Protein AF-A0A6G4ZVH3-F1 (afdb_monomer_lite)

pLDDT: mean 91.5, std 7.11, range [58.81, 98.06]

Sequence (236 aa):
ITDPFVKDSQKRMLMTSPTHAFSLLPGQELLRKGWEDPGFTYTWVRDQIIEPRRAFYNAIQLESHEQLLLLQELDFSFRSEEPLSITDFRAQLPPDPKIDARLYELLPLISPTQAEELFRDLKLKAIAPYKPTFRRHLHDLILSHYKTSSKDLHLEVARLMEQKKLAPPRPLIFADTNWSKFYFSFLVNPATNELELWRTDKIGLTGSPMREWEHFLDGRVKEPWGIYLRPYEYTT

Secondary structure (DSSP, 8-state):
--HHHHH-TT--EEEE-SS-EEEE-TTSHHHHHHHS-SS-HHHHIIIIIIHHHHHHHHT-EE-HHHHHHHHHHHT-----SS-EEHHHHHHTS-S-HHHHHHHHHHPSEE-HHHHHHHHHHTT--SPPPSS-EEHHHHHHHHHHT-SS--HHHHHHHHHHHHHTTSSPPPPEEEEE-SSTT-EEEEEE-TTT--EEEEEE-TTSSSEEE-GGGGGGTSSS--SPPEEESSGGG---

Radius of gyration: 19.21 Å; chains: 1; bounding box: 54×38×52 Å

Foldseek 3Di:
DCVVQLVDQPDWWWKDFPVAIFTWRCVDPLNSCLVPDPDDSVVSCCPVAQVQQLVLQQPDWQAQVNLVVLCVVVVHDDGDNDTDRLQRSCVVDPPDQVSLQSCQQFPDFAAQVRLVVLCVVVVQPDRGDNGTGTLNRSLVVSCVSDPDPDPVVSLVSVVVCCVSSVHGDWWAFTTDRPPPQWTWTWHQRSNPSDTFIWIAGPRRNGITGPPVCVCSVPCVDVGDMDIGRDPVVDDD

Structure (mmCIF, N/CA/C/O backbone):
data_AF-A0A6G4ZVH3-F1
#
_entry.id   AF-A0A6G4ZVH3-F1
#
loop_
_atom_site.group_PDB
_atom_site.id
_atom_site.type_symbol
_atom_site.label_atom_id
_atom_site.label_alt_id
_atom_site.label_comp_id
_atom_site.label_asym_id
_atom_site.label_entity_id
_atom_site.label_seq_id
_atom_site.pdbx_PDB_ins_code
_atom_site.Cartn_x
_atom_site.Cartn_y
_atom_site.Cartn_z
_atom_site.occupancy
_atom_site.B_iso_or_equiv
_atom_site.auth_seq_id
_atom_site.auth_comp_id
_atom_site.auth_asym_id
_atom_site.auth_atom_id
_atom_site.pdbx_PDB_model_num
ATOM 1 N N . ILE A 1 1 ? 19.867 -17.082 -17.024 1.00 61.62 1 ILE A N 1
ATOM 2 C CA . ILE A 1 1 ? 20.849 -15.960 -16.865 1.00 61.62 1 ILE A CA 1
ATOM 3 C C . ILE A 1 1 ? 20.501 -15.118 -15.639 1.00 61.62 1 ILE A C 1
ATOM 5 O O . ILE A 1 1 ? 21.397 -14.740 -14.893 1.00 61.62 1 ILE A O 1
ATOM 9 N N . THR A 1 2 ? 19.218 -14.861 -15.391 1.00 76.50 2 THR A N 1
ATOM 10 C CA . THR A 1 2 ? 18.729 -14.100 -14.232 1.00 76.50 2 THR A CA 1
ATOM 11 C C . THR A 1 2 ? 18.579 -14.943 -12.959 1.00 76.50 2 THR A C 1
ATOM 13 O O . THR A 1 2 ? 18.509 -14.385 -11.869 1.00 76.50 2 THR A O 1
ATOM 16 N N . ASP A 1 3 ? 18.611 -16.275 -13.065 1.00 78.19 3 ASP A N 1
ATOM 17 C CA . ASP A 1 3 ? 18.414 -17.243 -11.977 1.00 78.19 3 ASP A CA 1
ATOM 18 C C . ASP A 1 3 ? 19.215 -16.946 -10.700 1.00 78.19 3 ASP A C 1
ATOM 20 O O . ASP A 1 3 ? 18.652 -17.095 -9.615 1.00 78.19 3 ASP A O 1
ATOM 24 N N . PRO A 1 4 ? 20.495 -16.510 -10.755 1.00 82.88 4 PRO A N 1
ATOM 25 C CA . PRO A 1 4 ? 21.235 -16.205 -9.536 1.00 82.88 4 PRO A CA 1
ATOM 26 C C . PRO A 1 4 ? 20.610 -15.061 -8.734 1.00 82.88 4 PRO A C 1
ATOM 28 O O . PRO A 1 4 ? 20.674 -15.094 -7.512 1.00 82.88 4 PRO A O 1
ATOM 31 N N . PHE A 1 5 ? 20.017 -14.068 -9.402 1.00 83.56 5 PHE A N 1
ATOM 32 C CA . PHE A 1 5 ? 19.406 -12.894 -8.770 1.00 83.56 5 PHE A CA 1
ATOM 33 C C . PHE A 1 5 ? 18.016 -13.185 -8.206 1.00 83.56 5 PHE A C 1
ATOM 35 O O . PHE A 1 5 ? 17.581 -12.534 -7.264 1.00 83.56 5 PHE A O 1
ATOM 42 N N . VAL A 1 6 ? 17.329 -14.162 -8.794 1.00 81.44 6 VAL A N 1
ATOM 43 C CA . VAL A 1 6 ? 16.008 -14.606 -8.349 1.00 81.44 6 VAL A CA 1
ATOM 44 C C . VAL A 1 6 ? 16.133 -15.538 -7.136 1.00 81.44 6 VAL A C 1
ATOM 46 O O . VAL A 1 6 ? 15.361 -15.430 -6.187 1.00 81.44 6 VAL A O 1
ATOM 49 N N . LYS A 1 7 ? 17.150 -16.413 -7.127 1.00 85.25 7 LYS A N 1
ATOM 50 C CA . LYS A 1 7 ? 17.411 -17.370 -6.035 1.00 85.25 7 LYS A CA 1
ATOM 51 C C . LYS A 1 7 ? 18.014 -16.733 -4.782 1.00 85.25 7 LYS A C 1
ATOM 53 O O . LYS A 1 7 ? 17.849 -17.276 -3.694 1.00 85.25 7 LYS A O 1
ATOM 58 N N . ASP A 1 8 ? 18.721 -15.614 -4.925 1.00 85.00 8 ASP A N 1
ATOM 59 C CA . ASP A 1 8 ? 19.378 -14.912 -3.822 1.00 85.00 8 ASP A CA 1
ATOM 60 C C . ASP A 1 8 ? 18.760 -13.523 -3.624 1.00 85.00 8 ASP A C 1
ATOM 62 O O . ASP A 1 8 ? 19.020 -12.590 -4.387 1.00 85.00 8 ASP A O 1
ATOM 66 N N . SER A 1 9 ? 17.976 -13.366 -2.553 1.00 81.75 9 SER A N 1
ATOM 67 C CA . SER A 1 9 ? 17.290 -12.113 -2.225 1.00 81.75 9 SER A CA 1
ATOM 68 C C . SER A 1 9 ? 18.227 -10.968 -1.832 1.00 81.75 9 SER A C 1
ATOM 70 O O . SER A 1 9 ? 17.743 -9.860 -1.592 1.00 81.75 9 SER A O 1
ATOM 72 N N . GLN A 1 10 ? 19.540 -11.195 -1.730 1.00 84.25 10 GLN A N 1
ATOM 73 C CA . GLN A 1 10 ? 20.548 -10.155 -1.506 1.00 84.25 10 GLN A CA 1
ATOM 74 C C . GLN A 1 10 ? 21.193 -9.663 -2.802 1.00 84.25 10 GLN A C 1
ATOM 76 O O . GLN A 1 10 ? 21.769 -8.576 -2.816 1.00 84.25 10 GLN A O 1
ATOM 81 N N . LYS A 1 11 ? 21.057 -10.400 -3.908 1.00 87.00 11 LYS A N 1
ATOM 82 C CA . LYS A 1 11 ? 21.581 -9.954 -5.199 1.00 87.00 11 LYS A CA 1
ATOM 83 C C . LYS A 1 11 ? 20.712 -8.861 -5.804 1.00 87.00 11 LYS A C 1
ATOM 85 O O . LYS A 1 11 ? 19.496 -8.802 -5.612 1.00 87.00 11 LYS A O 1
ATOM 90 N N . ARG A 1 12 ? 21.376 -7.950 -6.506 1.00 89.94 12 ARG A N 1
ATOM 91 C CA . ARG A 1 12 ? 20.809 -6.722 -7.066 1.00 89.94 12 ARG A CA 1
ATOM 92 C C . ARG A 1 12 ? 21.221 -6.614 -8.523 1.00 89.94 12 ARG A C 1
ATOM 94 O O . ARG A 1 12 ? 22.342 -6.992 -8.852 1.00 89.94 12 ARG A O 1
ATOM 101 N N . MET A 1 13 ? 20.336 -6.095 -9.363 1.00 92.12 13 MET A N 1
ATOM 102 C CA . MET A 1 13 ? 20.700 -5.640 -10.708 1.00 92.12 13 MET A CA 1
ATOM 103 C C . MET A 1 13 ? 20.695 -4.114 -10.719 1.00 92.12 13 MET A C 1
ATOM 105 O O . MET A 1 13 ? 19.947 -3.499 -9.957 1.00 92.12 13 MET A O 1
ATOM 109 N N . LEU A 1 14 ? 21.512 -3.502 -11.570 1.00 92.69 14 LEU A N 1
ATOM 110 C CA . LEU A 1 14 ? 21.432 -2.063 -11.786 1.00 92.69 14 LEU A CA 1
ATOM 111 C C . LEU A 1 14 ? 20.280 -1.795 -12.757 1.00 92.69 14 LEU A C 1
ATOM 113 O O . LEU A 1 14 ? 20.204 -2.422 -13.811 1.00 92.69 14 LEU A O 1
ATOM 117 N N . MET A 1 15 ? 19.387 -0.882 -12.399 1.00 93.69 15 MET A N 1
ATOM 118 C CA . MET A 1 15 ? 18.295 -0.431 -13.252 1.00 93.69 15 MET A CA 1
ATOM 119 C C . MET A 1 15 ? 18.357 1.082 -13.395 1.00 93.69 15 MET A C 1
ATOM 121 O O . MET A 1 15 ? 18.730 1.788 -12.457 1.00 93.69 15 MET A O 1
ATOM 125 N N . THR A 1 16 ? 18.021 1.576 -14.578 1.00 92.88 16 THR A N 1
ATOM 126 C CA . THR A 1 16 ? 18.051 3.002 -14.892 1.00 92.88 16 THR A CA 1
ATOM 127 C C . THR A 1 16 ? 16.703 3.446 -15.434 1.00 92.88 16 THR A C 1
ATOM 129 O O . THR A 1 16 ? 16.087 2.763 -16.251 1.00 92.88 16 THR A O 1
ATOM 132 N N . SER A 1 17 ? 16.244 4.597 -14.958 1.00 89.56 17 SER A N 1
ATOM 133 C CA . SER A 1 17 ? 15.266 5.437 -15.641 1.00 89.56 17 SER A CA 1
ATOM 134 C C . SER A 1 17 ? 16.016 6.556 -16.383 1.00 89.56 17 SER A C 1
ATOM 136 O O . SER A 1 17 ? 17.228 6.707 -16.195 1.00 89.56 17 SER A O 1
ATOM 138 N N . PRO A 1 18 ? 15.328 7.384 -17.187 1.00 89.12 18 PRO A N 1
ATOM 139 C CA . PRO A 1 18 ? 15.969 8.500 -17.888 1.00 89.12 18 PRO A CA 1
ATOM 140 C C . PRO A 1 18 ? 16.687 9.503 -16.971 1.00 89.12 18 PRO A C 1
ATOM 142 O O . PRO A 1 18 ? 17.558 10.239 -17.424 1.00 89.12 18 PRO A O 1
ATOM 145 N N . THR A 1 19 ? 16.329 9.550 -15.686 1.00 87.81 19 THR A N 1
ATOM 146 C CA . THR A 1 19 ? 16.835 10.546 -14.730 1.00 87.81 19 THR A CA 1
ATOM 147 C C . THR A 1 19 ? 17.512 9.946 -13.502 1.00 87.81 19 THR A C 1
ATOM 149 O O . THR A 1 19 ? 18.071 10.696 -12.703 1.00 87.81 19 THR A O 1
ATOM 152 N N . HIS A 1 20 ? 17.474 8.623 -13.313 1.00 90.31 20 HIS A N 1
ATOM 153 C CA . HIS A 1 20 ? 17.926 8.004 -12.068 1.00 90.31 20 HIS A CA 1
ATOM 154 C C . HIS A 1 20 ? 18.462 6.589 -12.270 1.00 90.31 20 HIS A C 1
ATOM 156 O O . HIS A 1 20 ? 17.940 5.821 -13.072 1.00 90.31 20 HIS A O 1
ATOM 162 N N . ALA A 1 21 ? 19.457 6.211 -11.472 1.00 92.06 21 ALA A N 1
ATOM 163 C CA . ALA A 1 21 ? 19.983 4.851 -11.407 1.00 92.06 21 ALA A CA 1
ATOM 164 C C . ALA A 1 21 ? 19.742 4.267 -10.009 1.00 92.06 21 ALA A C 1
ATOM 166 O O . ALA A 1 21 ? 20.008 4.914 -8.993 1.00 92.06 21 ALA A O 1
ATOM 167 N N . PHE A 1 22 ? 19.230 3.041 -9.951 1.00 94.25 22 PHE A N 1
ATOM 168 C CA . PHE A 1 22 ? 18.753 2.415 -8.722 1.00 94.25 22 PHE A CA 1
ATOM 169 C C . PHE A 1 22 ? 18.915 0.890 -8.749 1.00 94.25 22 PHE A C 1
ATOM 171 O O . PHE A 1 22 ? 19.226 0.291 -9.780 1.00 94.25 22 PHE A O 1
ATOM 178 N N . SER A 1 23 ? 18.754 0.249 -7.591 1.00 94.00 23 SER A N 1
ATOM 179 C CA . SER A 1 23 ? 19.021 -1.186 -7.450 1.00 94.00 23 SER A CA 1
ATOM 180 C C . SER A 1 23 ? 17.732 -1.989 -7.579 1.00 94.00 23 SER A C 1
ATOM 182 O O . SER A 1 23 ? 16.917 -2.000 -6.658 1.00 94.00 23 SER A O 1
ATOM 184 N N . LEU A 1 24 ? 17.558 -2.707 -8.688 1.00 94.62 24 LEU A N 1
ATOM 185 C CA . LEU A 1 24 ? 16.471 -3.672 -8.857 1.00 94.62 24 LEU A CA 1
ATOM 186 C C . LEU A 1 24 ? 16.646 -4.837 -7.872 1.00 94.62 24 LEU A C 1
ATOM 188 O O . LEU A 1 24 ? 17.765 -5.298 -7.610 1.00 94.62 24 LEU A O 1
ATOM 192 N N . LEU A 1 25 ? 15.523 -5.343 -7.359 1.00 93.56 25 LEU A N 1
ATOM 193 C CA . LEU A 1 25 ? 15.448 -6.366 -6.316 1.00 93.56 25 LEU A CA 1
ATOM 194 C C . LEU A 1 25 ? 14.759 -7.665 -6.797 1.00 93.56 25 LEU A C 1
ATOM 196 O O . LEU A 1 25 ? 13.720 -8.026 -6.242 1.00 93.56 25 LEU A O 1
ATOM 200 N N . PRO A 1 26 ? 15.302 -8.421 -7.776 1.00 90.69 26 PRO A N 1
ATOM 201 C CA . PRO A 1 26 ? 14.596 -9.561 -8.381 1.00 90.69 26 PRO A CA 1
ATOM 202 C C . PRO A 1 26 ? 14.189 -10.656 -7.389 1.00 90.69 26 PRO A C 1
ATOM 204 O O . PRO A 1 26 ? 13.165 -11.303 -7.571 1.00 90.69 26 PRO A O 1
ATOM 207 N N . GLY A 1 27 ? 14.971 -10.855 -6.325 1.00 90.00 27 GLY A N 1
ATOM 208 C CA . GLY A 1 27 ? 14.681 -11.846 -5.289 1.00 90.00 27 GLY A CA 1
ATOM 209 C C . GLY A 1 27 ? 13.645 -11.410 -4.242 1.00 90.00 27 GLY A C 1
ATOM 210 O O . GLY A 1 27 ? 13.409 -12.157 -3.291 1.00 90.00 27 GLY A O 1
ATOM 211 N N . GLN A 1 28 ? 13.035 -10.222 -4.364 1.00 90.12 28 GLN A N 1
ATOM 212 C CA . GLN A 1 28 ? 11.909 -9.835 -3.506 1.00 90.12 28 GLN A CA 1
ATOM 213 C C . GLN A 1 28 ? 10.721 -10.755 -3.745 1.00 90.12 28 GLN A C 1
ATOM 215 O O . GLN A 1 28 ? 10.382 -11.045 -4.884 1.00 90.12 28 GLN A O 1
ATOM 220 N N . GLU A 1 29 ? 10.072 -11.201 -2.668 1.00 89.19 29 GLU A N 1
ATOM 221 C CA . GLU A 1 29 ? 9.123 -12.321 -2.707 1.00 89.19 29 GLU A CA 1
ATOM 222 C C . GLU A 1 29 ? 8.054 -12.179 -3.801 1.00 89.19 29 GLU A C 1
ATOM 224 O O . GLU A 1 29 ? 7.824 -13.118 -4.561 1.00 89.19 29 GLU A O 1
ATOM 229 N N . LEU A 1 30 ? 7.406 -11.014 -3.875 1.00 91.69 30 LEU A N 1
ATOM 230 C CA . LEU A 1 30 ? 6.316 -10.775 -4.815 1.00 91.69 30 LEU A CA 1
ATOM 231 C C . LEU A 1 30 ? 6.837 -10.582 -6.245 1.00 91.69 30 LEU A C 1
ATOM 233 O O . LEU A 1 30 ? 6.303 -11.192 -7.164 1.00 91.69 30 LEU A O 1
ATOM 237 N N . LEU A 1 31 ? 7.922 -9.820 -6.426 1.00 93.06 31 LEU A N 1
ATOM 238 C CA . LEU A 1 31 ? 8.543 -9.632 -7.739 1.00 93.06 31 LEU A CA 1
ATOM 239 C C . LEU A 1 31 ? 9.071 -10.952 -8.307 1.00 93.06 31 LEU A C 1
ATOM 241 O O . LEU A 1 31 ? 8.817 -11.254 -9.466 1.00 93.06 31 LEU A O 1
ATOM 245 N N . ARG A 1 32 ? 9.732 -11.770 -7.483 1.00 93.31 32 ARG A N 1
ATOM 246 C CA . ARG A 1 32 ? 10.197 -13.110 -7.845 1.00 93.31 32 ARG A CA 1
ATOM 247 C C . ARG A 1 32 ? 9.054 -13.981 -8.345 1.00 93.31 32 ARG A C 1
ATOM 249 O O . ARG A 1 32 ? 9.198 -14.603 -9.388 1.00 93.31 32 ARG A O 1
ATOM 256 N N . LYS A 1 33 ? 7.926 -14.016 -7.624 1.00 93.31 33 LYS A N 1
ATOM 257 C CA . LYS A 1 33 ? 6.757 -14.810 -8.033 1.00 93.31 33 LYS A CA 1
ATOM 258 C C . LYS A 1 33 ? 6.253 -14.398 -9.415 1.00 93.31 33 LYS A C 1
ATOM 260 O O . LYS A 1 33 ? 5.941 -15.275 -10.201 1.00 93.31 33 LYS A O 1
ATOM 265 N N . GLY A 1 34 ? 6.210 -13.099 -9.714 1.00 93.00 34 GLY A N 1
ATOM 266 C CA . GLY A 1 34 ? 5.825 -12.613 -11.043 1.00 93.00 34 GLY A CA 1
ATOM 267 C C . GLY A 1 34 ? 6.890 -12.842 -12.110 1.00 93.00 34 GLY A C 1
ATOM 268 O O . GLY A 1 34 ? 6.558 -13.071 -13.264 1.00 93.00 34 GLY A O 1
ATOM 269 N N . TRP A 1 35 ? 8.166 -12.823 -11.725 1.00 90.25 35 TRP A N 1
ATOM 270 C CA . TRP A 1 35 ? 9.288 -13.117 -12.616 1.00 90.25 35 TRP A CA 1
ATOM 271 C C . TRP A 1 35 ? 9.322 -14.589 -13.042 1.00 90.25 35 TRP A C 1
ATOM 273 O O . TRP A 1 35 ? 9.691 -14.906 -14.169 1.00 90.25 35 TRP A O 1
ATOM 283 N N . GLU A 1 36 ? 8.985 -15.489 -12.120 1.00 92.31 36 GLU A N 1
ATOM 284 C CA . GLU A 1 36 ? 8.953 -16.940 -12.329 1.00 92.31 36 GLU A CA 1
ATOM 285 C C . GLU A 1 36 ? 7.610 -17.428 -12.899 1.00 92.31 36 GLU A C 1
ATOM 287 O O . GLU A 1 36 ? 7.490 -18.606 -13.238 1.00 92.31 36 GLU A O 1
ATOM 292 N N . ASP A 1 37 ? 6.607 -16.551 -13.000 1.00 93.50 37 ASP A N 1
ATOM 293 C CA . ASP A 1 37 ? 5.294 -16.904 -13.528 1.00 93.50 37 ASP A CA 1
ATOM 294 C C . ASP A 1 37 ? 5.377 -17.168 -15.044 1.00 93.50 37 ASP A C 1
ATOM 296 O O . ASP A 1 37 ? 5.856 -16.313 -15.793 1.00 93.50 37 ASP A O 1
ATOM 300 N N . PRO A 1 38 ? 4.926 -18.341 -15.529 1.00 93.44 38 PRO A N 1
ATOM 301 C CA . PRO A 1 38 ? 4.983 -18.677 -16.951 1.00 93.44 38 PRO A CA 1
ATOM 302 C C . PRO A 1 38 ? 3.876 -18.000 -17.777 1.00 93.44 38 PRO A C 1
ATOM 304 O O . PRO A 1 38 ? 3.828 -18.178 -18.995 1.00 93.44 38 PRO A O 1
ATOM 307 N N . GLY A 1 39 ? 2.944 -17.297 -17.129 1.00 94.44 39 GLY A N 1
ATOM 308 C CA . GLY A 1 39 ? 1.825 -16.618 -17.757 1.00 94.44 39 GLY A CA 1
ATOM 309 C C . GLY A 1 39 ? 2.177 -15.233 -18.293 1.00 94.44 39 GLY A C 1
ATOM 310 O O . GLY A 1 39 ? 3.329 -14.810 -18.381 1.00 94.44 39 GLY A O 1
ATOM 311 N N . PHE A 1 40 ? 1.141 -14.494 -18.686 1.00 94.69 40 PHE A N 1
ATOM 312 C CA . PHE A 1 40 ? 1.314 -13.128 -19.162 1.00 94.69 40 PHE A CA 1
ATOM 313 C C . PHE A 1 40 ? 1.505 -12.164 -17.993 1.00 94.69 40 PHE A C 1
ATOM 315 O O . PHE A 1 40 ? 0.649 -12.082 -17.109 1.00 94.69 40 PHE A O 1
ATOM 322 N N . THR A 1 41 ? 2.553 -11.338 -18.052 1.00 91.56 41 THR A N 1
ATOM 323 C CA . THR A 1 41 ? 2.867 -10.343 -17.013 1.00 91.56 41 THR A CA 1
ATOM 324 C C . THR A 1 41 ? 1.671 -9.458 -16.668 1.00 91.56 41 THR A C 1
ATOM 326 O O . THR A 1 41 ? 1.403 -9.233 -15.493 1.00 91.56 41 THR A O 1
ATOM 329 N N . TYR A 1 42 ? 0.899 -9.000 -17.661 1.00 92.50 42 TYR A N 1
ATOM 330 C CA . TYR A 1 42 ? -0.279 -8.164 -17.401 1.00 92.50 42 TYR A CA 1
ATOM 331 C C . TYR A 1 42 ? -1.370 -8.909 -16.613 1.00 92.50 42 TYR A C 1
ATOM 333 O O . TYR A 1 42 ? -2.036 -8.309 -15.774 1.00 92.50 42 TYR A O 1
ATOM 341 N N . THR A 1 43 ? -1.544 -10.213 -16.860 1.00 95.75 43 THR A N 1
ATOM 342 C CA . THR A 1 43 ? -2.524 -11.048 -16.148 1.00 95.75 43 THR A CA 1
ATOM 343 C C . THR A 1 43 ? -2.069 -11.259 -14.713 1.00 95.75 43 THR A C 1
ATOM 345 O O . THR A 1 43 ? -2.837 -11.026 -13.786 1.00 95.75 43 THR A O 1
ATOM 348 N N . TRP A 1 44 ? -0.790 -11.590 -14.522 1.00 95.69 44 TRP A N 1
ATOM 349 C CA . TRP A 1 44 ? -0.213 -11.749 -13.194 1.00 95.69 44 TRP A CA 1
ATOM 350 C C . TRP A 1 44 ? -0.293 -10.456 -12.371 1.00 95.69 44 TRP A C 1
ATOM 352 O O . TRP A 1 44 ? -0.746 -10.477 -11.228 1.00 95.69 44 TRP A O 1
ATOM 362 N N . VAL A 1 45 ? 0.075 -9.309 -12.958 1.00 94.75 45 VAL A N 1
ATOM 363 C CA . VAL A 1 45 ? -0.015 -8.003 -12.285 1.00 94.75 45 VAL A CA 1
ATOM 364 C C . VAL A 1 45 ? -1.463 -7.688 -11.919 1.00 94.75 45 VAL A C 1
ATOM 366 O O . VAL A 1 45 ? -1.729 -7.293 -10.785 1.00 94.75 45 VAL A O 1
ATOM 369 N N . ARG A 1 46 ? -2.417 -7.900 -12.831 1.00 96.25 46 ARG A N 1
ATOM 370 C CA . ARG A 1 46 ? -3.838 -7.694 -12.536 1.00 96.25 46 ARG A CA 1
ATOM 371 C C . ARG A 1 46 ? -4.287 -8.557 -11.353 1.00 96.25 46 ARG A C 1
ATOM 373 O O . ARG A 1 46 ? -4.805 -8.020 -10.380 1.00 96.25 46 ARG A O 1
ATOM 380 N N . ASP A 1 47 ? -4.035 -9.860 -11.410 1.00 96.50 47 ASP A N 1
ATOM 381 C CA . ASP A 1 47 ? -4.630 -10.831 -10.486 1.00 96.50 47 ASP A CA 1
ATOM 382 C C . ASP A 1 47 ? -3.930 -10.876 -9.120 1.00 96.50 47 ASP A C 1
ATOM 384 O O . ASP A 1 47 ? -4.566 -11.168 -8.110 1.00 96.50 47 ASP A O 1
ATOM 388 N N . GLN A 1 48 ? -2.629 -10.579 -9.065 1.00 94.75 48 GLN A N 1
ATOM 389 C CA . GLN A 1 48 ? -1.835 -10.644 -7.831 1.00 94.75 48 GLN A CA 1
ATOM 390 C C . GLN A 1 48 ? -1.591 -9.265 -7.207 1.00 94.75 48 GLN A C 1
ATOM 392 O O . GLN A 1 48 ? -1.384 -9.150 -5.992 1.00 94.75 48 GLN A O 1
ATOM 397 N N . ILE A 1 49 ? -1.596 -8.201 -8.018 1.00 94.69 49 ILE A N 1
ATOM 398 C CA . ILE A 1 49 ? -1.269 -6.846 -7.563 1.00 94.69 49 ILE A CA 1
ATOM 399 C C . ILE A 1 49 ? -2.510 -5.951 -7.534 1.00 94.69 49 ILE A C 1
ATOM 401 O O . ILE A 1 49 ? -2.849 -5.394 -6.489 1.00 94.69 49 ILE A O 1
ATOM 405 N N . ILE A 1 50 ? -3.205 -5.809 -8.656 1.00 97.19 50 ILE A N 1
ATOM 406 C CA . ILE A 1 50 ? -4.260 -4.799 -8.783 1.00 97.19 50 ILE A CA 1
ATOM 407 C C . ILE A 1 50 ? -5.535 -5.251 -8.064 1.00 97.19 50 ILE A C 1
ATOM 409 O O . ILE A 1 50 ? -5.930 -4.648 -7.066 1.00 97.19 50 ILE A O 1
ATOM 413 N N . GLU A 1 51 ? -6.155 -6.335 -8.522 1.00 98.00 51 GLU A N 1
ATOM 414 C CA . GLU A 1 51 ? -7.495 -6.746 -8.087 1.00 98.00 51 GLU A CA 1
ATOM 415 C C . GLU A 1 51 ? -7.597 -7.042 -6.585 1.00 98.00 51 GLU A C 1
ATOM 417 O O . GLU A 1 51 ? -8.536 -6.550 -5.958 1.00 98.00 51 GLU A O 1
ATOM 422 N N . PRO A 1 52 ? -6.633 -7.725 -5.934 1.00 97.44 52 PRO A N 1
ATOM 423 C CA . PRO A 1 52 ? -6.704 -7.947 -4.492 1.00 97.44 52 PRO A CA 1
ATOM 424 C C . PRO A 1 52 ? -6.712 -6.649 -3.671 1.00 97.44 52 PRO A C 1
ATOM 426 O O . PRO A 1 52 ? -7.372 -6.578 -2.636 1.00 97.44 52 PRO A O 1
ATOM 429 N N . ARG A 1 53 ? -5.996 -5.608 -4.123 1.00 97.25 53 ARG A N 1
ATOM 430 C CA . ARG A 1 53 ? -5.958 -4.307 -3.432 1.00 97.25 53 ARG A CA 1
ATOM 431 C C . ARG A 1 53 ? -7.191 -3.473 -3.732 1.00 97.25 53 ARG A C 1
ATOM 433 O O . ARG A 1 53 ? -7.731 -2.873 -2.809 1.00 97.25 53 ARG A O 1
ATOM 440 N N . ARG A 1 54 ? -7.674 -3.488 -4.978 1.00 98.00 54 ARG A N 1
ATOM 441 C CA . ARG A 1 54 ? -8.959 -2.867 -5.325 1.00 98.00 54 ARG A CA 1
ATOM 442 C C . ARG A 1 54 ? -10.086 -3.462 -4.497 1.00 98.00 54 ARG A C 1
ATOM 444 O O . ARG A 1 54 ? -10.829 -2.728 -3.863 1.00 98.00 54 ARG A O 1
ATOM 451 N N . ALA A 1 55 ? -10.167 -4.790 -4.433 1.00 97.88 55 ALA A N 1
ATOM 452 C CA . ALA A 1 55 ? -11.159 -5.490 -3.628 1.00 97.88 55 ALA A CA 1
ATOM 453 C C . ALA A 1 55 ? -11.063 -5.114 -2.142 1.00 97.88 55 ALA A C 1
ATOM 455 O O . ALA A 1 55 ? -12.091 -4.909 -1.503 1.00 97.88 55 ALA A O 1
ATOM 456 N N . PHE A 1 56 ? -9.844 -4.983 -1.607 1.00 98.06 56 PHE A N 1
ATOM 457 C CA . PHE A 1 56 ? -9.628 -4.538 -0.232 1.00 98.06 56 PHE A CA 1
ATOM 458 C C . PHE A 1 56 ? -10.186 -3.131 0.019 1.00 98.06 56 PHE A C 1
ATOM 460 O O . PHE A 1 56 ? -10.970 -2.950 0.945 1.00 98.06 56 PHE A O 1
ATOM 467 N N . TYR A 1 57 ? -9.813 -2.145 -0.802 1.00 97.88 57 TYR A N 1
ATOM 468 C CA . TYR A 1 57 ? -10.249 -0.759 -0.608 1.00 97.88 57 TYR A CA 1
ATOM 469 C C . TYR A 1 57 ? -11.731 -0.549 -0.933 1.00 97.88 57 TYR A C 1
ATOM 471 O O . TYR A 1 57 ? -12.418 0.145 -0.193 1.00 97.88 57 TYR A O 1
ATOM 479 N N . ASN A 1 58 ? -12.257 -1.211 -1.965 1.00 97.31 58 ASN A N 1
ATOM 480 C CA . ASN A 1 58 ? -13.674 -1.138 -2.331 1.00 97.31 58 ASN A CA 1
ATOM 481 C C . ASN A 1 58 ? -14.596 -1.726 -1.251 1.00 97.31 58 ASN A C 1
ATOM 483 O O . ASN A 1 58 ? -15.763 -1.351 -1.169 1.00 97.31 58 ASN A O 1
ATOM 487 N N . ALA A 1 59 ? -14.090 -2.651 -0.430 1.00 97.25 59 ALA A N 1
ATOM 488 C CA . ALA A 1 59 ? -14.837 -3.215 0.690 1.00 97.25 59 ALA A CA 1
ATOM 489 C C . ALA A 1 59 ? -14.935 -2.263 1.896 1.00 97.25 59 ALA A C 1
ATOM 491 O O . ALA A 1 59 ? -15.712 -2.531 2.811 1.00 97.25 59 ALA A O 1
ATOM 492 N N . ILE A 1 60 ? -14.158 -1.175 1.921 1.00 97.25 60 ILE A N 1
ATOM 493 C CA . ILE A 1 60 ? -14.180 -0.194 3.006 1.00 97.25 60 ILE A CA 1
ATOM 494 C C . ILE A 1 60 ? -15.267 0.839 2.708 1.00 97.25 60 ILE A C 1
ATOM 496 O O . ILE A 1 60 ? -15.198 1.578 1.726 1.00 97.25 60 ILE A O 1
ATOM 500 N N . GLN A 1 61 ? -16.254 0.895 3.595 1.00 96.81 61 GLN A N 1
ATOM 501 C CA . GLN A 1 61 ? -17.235 1.970 3.684 1.00 96.81 61 GLN A CA 1
ATOM 502 C C . GLN A 1 61 ? -16.953 2.720 4.977 1.00 96.81 61 GLN A C 1
ATOM 504 O O . GLN A 1 61 ? -16.926 2.107 6.037 1.00 96.81 61 GLN A O 1
ATOM 509 N N . LEU A 1 62 ? -16.679 4.016 4.870 1.00 96.75 62 LEU A N 1
ATOM 510 C CA . LEU A 1 62 ? -16.361 4.867 6.005 1.00 96.75 62 LEU A CA 1
ATOM 511 C C . LEU A 1 62 ? -17.668 5.351 6.621 1.00 96.75 62 LEU A C 1
ATOM 513 O O . LEU A 1 62 ? -18.323 6.239 6.073 1.00 96.75 62 LEU A O 1
ATOM 517 N N . GLU A 1 63 ? -18.037 4.794 7.766 1.00 96.19 63 GLU A N 1
ATOM 518 C CA . GLU A 1 63 ? -19.179 5.264 8.552 1.00 96.19 63 GLU A CA 1
ATOM 519 C C . GLU A 1 63 ? -18.921 6.680 9.086 1.00 96.19 63 GLU A C 1
ATOM 521 O O . GLU A 1 63 ? -17.771 7.092 9.255 1.00 96.19 63 GLU A O 1
ATOM 526 N N . SER A 1 64 ? -19.968 7.441 9.427 1.00 95.50 64 SER A N 1
ATOM 527 C CA . SER A 1 64 ? -19.815 8.853 9.832 1.00 95.50 64 SER A CA 1
ATOM 528 C C . SER A 1 64 ? -18.807 9.054 10.972 1.00 95.50 64 SER A C 1
ATOM 530 O O . SER A 1 64 ? -18.059 10.028 10.985 1.00 95.50 64 SER A O 1
ATOM 532 N N . HIS A 1 65 ? -18.742 8.123 11.928 1.00 93.94 65 HIS A N 1
ATOM 533 C CA . HIS A 1 65 ? -17.775 8.191 13.025 1.00 93.94 65 HIS A CA 1
ATOM 534 C C . HIS A 1 65 ? -16.329 7.914 12.571 1.00 93.94 65 HIS A C 1
ATOM 536 O O . HIS A 1 65 ? -15.399 8.522 13.097 1.00 93.94 65 HIS A O 1
ATOM 542 N N . GLU A 1 66 ? -16.124 7.040 11.586 1.00 95.38 66 GLU A N 1
ATOM 543 C CA . GLU A 1 66 ? -14.806 6.736 11.019 1.00 95.38 66 GLU A CA 1
ATOM 544 C C . GLU A 1 66 ? -14.304 7.896 10.165 1.00 95.38 66 GLU A C 1
ATOM 546 O O . GLU A 1 66 ? -13.133 8.263 10.253 1.00 95.38 66 GLU A O 1
ATOM 551 N N . GLN A 1 67 ? -15.207 8.524 9.406 1.00 96.56 67 GLN A N 1
ATOM 552 C CA . GLN A 1 67 ? -14.926 9.754 8.669 1.00 96.56 67 GLN A CA 1
ATOM 553 C C . GLN A 1 67 ? -14.432 10.853 9.616 1.00 96.56 67 GLN A C 1
ATOM 555 O O . GLN A 1 67 ? -13.430 11.498 9.323 1.00 96.56 67 GLN A O 1
ATOM 560 N N . LEU A 1 68 ? -15.077 11.034 10.776 1.00 95.38 68 LEU A N 1
ATOM 561 C CA . LEU A 1 68 ? -14.653 12.016 11.783 1.00 95.38 68 LEU A CA 1
ATOM 562 C C . LEU A 1 68 ? -13.262 11.711 12.356 1.00 95.38 68 LEU A C 1
ATOM 564 O O . LEU A 1 68 ? -12.441 12.620 12.475 1.00 95.38 68 LEU A O 1
ATOM 568 N N . LEU A 1 69 ? -12.977 10.447 12.685 1.00 95.50 69 LEU A N 1
ATOM 569 C CA . LEU A 1 69 ? -11.652 10.040 13.169 1.00 95.50 69 LEU A CA 1
ATOM 570 C C . LEU A 1 69 ? -10.570 10.269 12.108 1.00 95.50 69 LEU A C 1
ATOM 572 O O . LEU A 1 69 ? -9.481 10.744 12.422 1.00 95.50 69 LEU A O 1
ATOM 576 N N . LEU A 1 70 ? -10.872 9.959 10.848 1.00 96.12 70 LEU A N 1
ATOM 577 C CA . LEU A 1 70 ? -9.945 10.151 9.740 1.00 96.12 70 LEU A CA 1
ATOM 578 C C . LEU A 1 70 ? -9.713 11.637 9.451 1.00 96.12 70 LEU A C 1
ATOM 580 O O . LEU A 1 70 ? -8.582 12.049 9.224 1.00 96.12 70 LEU A O 1
ATOM 584 N N . LEU A 1 71 ? -10.758 12.460 9.518 1.00 96.50 71 LEU A N 1
ATOM 585 C CA . LEU A 1 71 ? -10.652 13.911 9.386 1.00 96.50 71 LEU A CA 1
ATOM 586 C C . LEU A 1 71 ? -9.782 14.533 10.474 1.00 96.50 71 LEU A C 1
ATOM 588 O O . LEU A 1 71 ? -8.960 15.396 10.170 1.00 96.50 71 LEU A O 1
ATOM 592 N N . GLN A 1 72 ? -9.901 14.046 11.710 1.00 95.44 72 GLN A N 1
ATOM 593 C CA . GLN A 1 72 ? -9.033 14.458 12.806 1.00 95.44 72 GLN A CA 1
ATOM 594 C C . GLN A 1 72 ? -7.561 14.103 12.535 1.00 95.44 72 GLN A C 1
ATOM 596 O O . GLN A 1 72 ? -6.681 14.918 12.792 1.00 95.44 72 GLN A O 1
ATOM 601 N N . GLU A 1 73 ? -7.282 12.916 11.989 1.00 95.31 73 GLU A N 1
ATOM 602 C CA . GLU A 1 73 ? -5.920 12.504 11.604 1.00 95.31 73 GLU A CA 1
ATOM 603 C C . GLU A 1 73 ? -5.340 13.307 10.433 1.00 95.31 73 GLU A C 1
ATOM 605 O O . GLU A 1 73 ? -4.117 13.391 10.284 1.00 95.31 73 GLU A O 1
ATOM 610 N N . LEU A 1 74 ? -6.204 13.848 9.574 1.00 95.69 74 LEU A N 1
ATOM 611 C CA . LEU A 1 74 ? -5.817 14.617 8.394 1.00 95.69 74 LEU A CA 1
ATOM 612 C C . LEU A 1 74 ? -5.814 16.136 8.637 1.00 95.69 74 LEU A C 1
ATOM 614 O O . LEU A 1 74 ? -5.365 16.861 7.756 1.00 95.69 74 LEU A O 1
ATOM 618 N N . ASP A 1 75 ? -6.274 16.602 9.803 1.00 95.38 75 ASP A N 1
ATOM 619 C CA . ASP A 1 75 ? -6.457 18.023 10.141 1.00 95.38 75 ASP A CA 1
ATOM 620 C C . ASP A 1 75 ? -7.427 18.756 9.189 1.00 95.38 75 ASP A C 1
ATOM 622 O O . ASP A 1 75 ? -7.190 19.874 8.732 1.00 95.38 75 ASP A O 1
ATOM 626 N N . PHE A 1 76 ? -8.547 18.102 8.865 1.00 94.62 76 PHE A N 1
ATOM 627 C CA . PHE A 1 76 ? -9.632 18.679 8.068 1.00 94.62 76 PHE A CA 1
ATOM 628 C C . PHE A 1 76 ? -10.962 18.628 8.816 1.00 94.62 76 PHE A C 1
ATOM 630 O O . PHE A 1 76 ? -11.135 17.905 9.795 1.00 94.62 76 PHE A O 1
ATOM 637 N N . SER A 1 77 ? -11.942 19.387 8.326 1.00 90.25 77 SER A N 1
ATOM 638 C CA . SER A 1 77 ? -13.309 19.328 8.832 1.00 90.25 77 SER A CA 1
ATOM 639 C C . SER A 1 77 ? -14.314 19.365 7.688 1.00 90.25 77 SER A C 1
ATOM 641 O O . SER A 1 77 ? -14.346 20.290 6.883 1.00 90.25 77 SER A O 1
ATOM 643 N N . PHE A 1 78 ? -15.146 18.334 7.633 1.00 90.50 78 PHE A N 1
ATOM 644 C CA . PHE A 1 78 ? -16.433 18.337 6.955 1.00 90.50 78 PHE A CA 1
ATOM 645 C C . PHE A 1 78 ? -17.335 17.329 7.667 1.00 90.50 78 PHE A C 1
ATOM 647 O O . PHE A 1 78 ? -16.883 16.576 8.533 1.00 90.50 78 PHE A O 1
ATOM 654 N N . ARG A 1 79 ? -18.623 17.325 7.336 1.00 83.75 79 ARG A N 1
ATOM 655 C CA . ARG A 1 79 ? -19.563 16.361 7.898 1.00 83.75 79 ARG A CA 1
ATOM 656 C C . ARG A 1 79 ? -20.395 15.749 6.786 1.00 83.75 79 ARG A C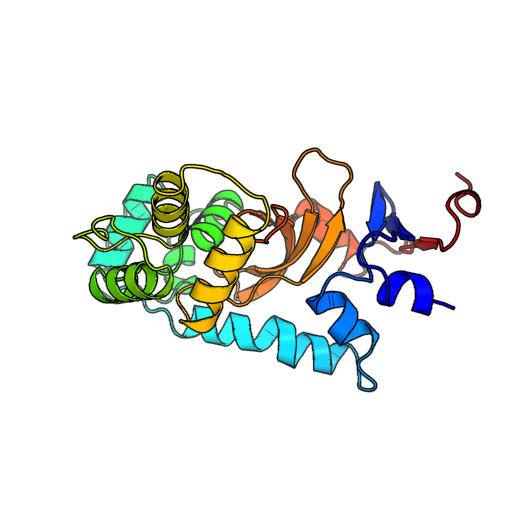 1
ATOM 658 O O . ARG A 1 79 ? -21.053 16.475 6.051 1.00 83.75 79 ARG A O 1
ATOM 665 N N . SER A 1 80 ? -20.368 14.425 6.713 1.00 86.44 80 SER A N 1
ATOM 666 C CA . SER A 1 80 ? -21.341 13.627 5.978 1.00 86.44 80 SER A CA 1
ATOM 667 C C . SER A 1 80 ? -22.032 12.694 6.964 1.00 86.44 80 SER A C 1
ATOM 669 O O . SER A 1 80 ? -21.389 12.110 7.840 1.00 86.44 80 SER A O 1
ATOM 671 N N . GLU A 1 81 ? -23.352 12.591 6.854 1.00 89.12 81 GLU A N 1
ATOM 672 C CA . GLU A 1 81 ? -24.145 11.623 7.622 1.00 89.12 81 GLU A CA 1
ATOM 673 C C . GLU A 1 81 ? -24.279 10.291 6.878 1.00 89.12 81 GLU A C 1
ATOM 675 O O . GLU A 1 81 ? -24.593 9.276 7.488 1.00 89.12 81 GLU A O 1
ATOM 680 N N . GLU A 1 82 ? -23.975 10.275 5.581 1.00 94.81 82 GLU A N 1
ATOM 681 C CA . GLU A 1 82 ? -23.982 9.064 4.771 1.00 94.81 82 GLU A CA 1
ATOM 682 C C . GLU A 1 82 ? -22.613 8.371 4.826 1.00 94.81 82 GLU A C 1
ATOM 684 O O . GLU A 1 82 ? -21.579 9.062 4.811 1.00 94.81 82 GLU A O 1
ATOM 689 N N . PRO A 1 83 ? -22.580 7.025 4.877 1.00 96.81 83 PRO A N 1
ATOM 690 C CA . PRO A 1 83 ? -21.359 6.263 4.665 1.00 96.81 83 PRO A CA 1
ATOM 691 C C . PRO A 1 83 ? -20.751 6.598 3.302 1.00 96.81 83 PRO A C 1
ATOM 693 O O . PRO A 1 83 ? -21.462 6.680 2.302 1.00 96.81 83 PRO A O 1
ATOM 696 N N . LEU A 1 84 ? -19.434 6.794 3.263 1.00 97.69 84 LEU A N 1
ATOM 697 C CA . LEU A 1 84 ? -18.716 7.136 2.036 1.00 97.69 84 LEU A CA 1
ATOM 698 C C . LEU A 1 84 ? -17.739 6.026 1.666 1.00 97.69 84 LEU A C 1
ATOM 700 O O . LEU A 1 84 ? -17.031 5.497 2.525 1.00 97.69 84 LEU A O 1
ATOM 704 N N . SER A 1 85 ? -17.619 5.734 0.371 1.00 97.56 85 SER A N 1
ATOM 705 C CA . SER A 1 85 ? -16.449 5.005 -0.120 1.00 97.56 85 SER A CA 1
ATOM 706 C C . SER A 1 85 ? -15.178 5.836 0.113 1.00 97.56 85 SER A C 1
ATOM 708 O O . SER A 1 85 ? -15.238 7.054 0.311 1.00 97.56 85 SER A O 1
ATOM 710 N N . ILE A 1 86 ? -13.999 5.210 0.059 1.00 97.81 86 ILE A N 1
ATOM 711 C CA . ILE A 1 86 ? -12.736 5.954 0.200 1.00 97.81 86 ILE A CA 1
ATOM 712 C C . ILE A 1 86 ? -12.593 7.012 -0.904 1.00 97.81 86 ILE A C 1
ATOM 714 O O . ILE A 1 86 ? -12.149 8.127 -0.629 1.00 97.81 86 ILE A O 1
ATOM 718 N N . THR A 1 87 ? -12.993 6.688 -2.135 1.00 96.69 87 THR A N 1
ATOM 719 C CA . THR A 1 87 ? -12.955 7.617 -3.271 1.00 96.69 87 THR A CA 1
ATOM 720 C C . THR A 1 87 ? -13.904 8.797 -3.058 1.00 96.69 87 THR A C 1
ATOM 722 O O . THR A 1 87 ? -13.497 9.942 -3.260 1.00 96.69 87 THR A O 1
ATOM 725 N N . ASP A 1 88 ? -15.124 8.557 -2.569 1.00 96.94 88 ASP A N 1
ATOM 726 C CA . ASP A 1 88 ? -16.091 9.632 -2.305 1.00 96.94 88 ASP A CA 1
ATOM 727 C C . ASP A 1 88 ? -15.656 10.517 -1.132 1.00 96.94 88 ASP A C 1
ATOM 729 O O . ASP A 1 88 ? -15.744 11.743 -1.213 1.00 96.94 88 ASP A O 1
ATOM 733 N N . PHE A 1 89 ? -15.114 9.915 -0.066 1.00 97.44 89 PHE A N 1
ATOM 734 C CA . PHE A 1 89 ? -14.498 10.643 1.045 1.00 97.44 89 PHE A CA 1
ATOM 735 C C . PHE A 1 89 ? -13.334 11.505 0.553 1.00 97.44 89 PHE A C 1
ATOM 737 O O . PHE A 1 89 ? -13.233 12.686 0.887 1.00 97.44 89 PHE A O 1
ATOM 744 N N . ARG A 1 90 ? -12.464 10.938 -0.290 1.00 96.81 90 ARG A N 1
ATOM 745 C CA . ARG A 1 90 ? -11.324 11.651 -0.863 1.00 96.81 90 ARG A CA 1
ATOM 746 C C . ARG A 1 90 ? -11.755 12.840 -1.717 1.00 96.81 90 ARG A C 1
ATOM 748 O O . ARG A 1 90 ? -11.052 13.853 -1.697 1.00 96.81 90 ARG A O 1
ATOM 755 N N . ALA A 1 91 ? -12.860 12.732 -2.451 1.00 96.19 91 ALA A N 1
ATOM 756 C CA . ALA A 1 91 ? -13.382 13.801 -3.300 1.00 96.19 91 ALA A CA 1
ATOM 757 C C . ALA A 1 91 ? -13.810 15.049 -2.504 1.00 96.19 91 ALA A C 1
ATOM 759 O O . ALA A 1 91 ? -13.843 16.143 -3.062 1.00 96.19 91 ALA A O 1
ATOM 760 N N . GLN A 1 92 ? -14.065 14.910 -1.197 1.00 95.94 92 GLN A N 1
ATOM 761 C CA . GLN A 1 92 ? -14.361 16.035 -0.298 1.00 95.94 92 GLN A CA 1
ATOM 762 C C . GLN A 1 92 ? -13.108 16.813 0.140 1.00 95.94 92 GLN A C 1
ATOM 764 O O . GLN A 1 92 ? -13.217 17.837 0.813 1.00 95.94 92 GLN A O 1
ATOM 769 N N . LEU A 1 93 ? -11.907 16.330 -0.198 1.00 95.81 93 LEU A N 1
ATOM 770 C CA . LEU A 1 93 ? -10.635 16.883 0.262 1.00 95.81 93 LEU A CA 1
ATOM 771 C C . LEU A 1 93 ? -9.826 17.501 -0.894 1.00 95.81 93 LEU A C 1
ATOM 773 O O . LEU A 1 93 ? -9.923 17.039 -2.034 1.00 95.81 93 LEU A O 1
ATOM 777 N N . PRO A 1 94 ? -8.949 18.491 -0.628 1.00 95.25 94 PRO A N 1
ATOM 778 C CA . PRO A 1 94 ? -8.089 19.083 -1.656 1.00 95.25 94 PRO A CA 1
ATOM 779 C C . PRO A 1 94 ? -7.247 18.036 -2.403 1.00 95.25 94 PRO A C 1
ATOM 781 O O . PRO A 1 94 ? -6.872 17.026 -1.806 1.00 95.25 94 PRO A O 1
ATOM 784 N N . PRO A 1 95 ? -6.880 18.240 -3.681 1.00 92.56 95 PRO A N 1
ATOM 785 C CA . PRO A 1 95 ? -6.104 17.279 -4.474 1.00 92.56 95 PRO A CA 1
ATOM 786 C C . PRO A 1 95 ? -4.604 17.224 -4.085 1.00 92.56 95 PRO A C 1
ATOM 788 O O . PRO A 1 95 ? -3.728 17.337 -4.937 1.00 92.56 95 PRO A O 1
ATOM 791 N N . ASP A 1 96 ? -4.291 17.044 -2.797 1.00 94.31 96 ASP A N 1
ATOM 792 C CA . ASP A 1 96 ? -2.930 16.913 -2.261 1.00 94.31 96 ASP A CA 1
ATOM 793 C C . ASP A 1 96 ? -2.473 15.432 -2.198 1.00 94.31 96 ASP A C 1
ATOM 795 O O . ASP A 1 96 ? -3.128 14.622 -1.531 1.00 94.31 96 ASP A O 1
ATOM 799 N N . PRO A 1 97 ? -1.342 15.056 -2.831 1.00 93.81 97 PRO A N 1
ATOM 800 C CA . PRO A 1 97 ? -0.760 13.713 -2.733 1.00 93.81 97 PRO A CA 1
ATOM 801 C C . PRO A 1 97 ? -0.410 13.265 -1.302 1.00 93.81 97 PRO A C 1
ATOM 803 O O . PRO A 1 97 ? -0.317 12.067 -1.031 1.00 93.81 97 PRO A O 1
ATOM 806 N N . LYS A 1 98 ? -0.210 14.201 -0.366 1.00 95.62 98 LYS A N 1
ATOM 807 C CA . LYS A 1 98 ? 0.006 13.880 1.053 1.00 95.62 98 LYS A CA 1
ATOM 808 C C . LYS A 1 98 ? -1.232 13.261 1.690 1.00 95.62 98 LYS A C 1
ATOM 810 O O . LYS A 1 98 ? -1.091 12.433 2.583 1.00 95.62 98 LYS A O 1
ATOM 815 N N . ILE A 1 99 ? -2.427 13.627 1.230 1.00 97.25 99 ILE A N 1
ATOM 816 C CA . ILE A 1 99 ? -3.672 13.026 1.716 1.00 97.25 99 ILE A CA 1
ATOM 817 C C . ILE A 1 99 ? -3.732 11.569 1.264 1.00 97.25 99 ILE A C 1
ATOM 819 O O . ILE A 1 99 ? -3.971 10.697 2.090 1.00 97.25 99 ILE A O 1
ATOM 823 N N . ASP A 1 100 ? -3.414 11.285 0.000 1.00 97.25 100 ASP A N 1
ATOM 824 C CA . ASP A 1 100 ? -3.364 9.919 -0.535 1.00 97.25 100 ASP A CA 1
ATOM 825 C C . ASP A 1 100 ? -2.378 9.050 0.259 1.00 97.25 100 ASP A C 1
ATOM 827 O O . ASP A 1 100 ? -2.709 7.934 0.660 1.00 97.25 100 ASP A O 1
ATOM 831 N N . ALA A 1 101 ? -1.194 9.593 0.564 1.00 97.31 101 ALA A N 1
ATOM 832 C CA . ALA A 1 101 ? -0.203 8.942 1.418 1.00 97.31 101 ALA A CA 1
ATOM 833 C C . ALA A 1 101 ? -0.764 8.604 2.811 1.00 97.31 101 ALA A C 1
ATOM 835 O O . ALA A 1 101 ? -0.610 7.481 3.293 1.00 97.31 101 ALA A O 1
ATOM 836 N N . ARG A 1 102 ? -1.466 9.547 3.449 1.00 97.62 102 ARG A N 1
ATOM 837 C CA . ARG A 1 102 ? -2.070 9.328 4.771 1.00 97.62 102 ARG A CA 1
ATOM 838 C C . ARG A 1 102 ? -3.220 8.328 4.731 1.00 97.62 102 ARG A C 1
ATOM 840 O O . ARG A 1 102 ? -3.287 7.471 5.607 1.00 97.62 102 ARG A O 1
ATOM 847 N N . LEU A 1 103 ? -4.076 8.371 3.711 1.00 97.75 103 LEU A N 1
ATOM 848 C CA . LEU A 1 103 ? -5.121 7.363 3.502 1.00 97.75 103 LEU A CA 1
ATOM 849 C C . LEU A 1 103 ? -4.510 5.970 3.332 1.00 97.75 103 LEU A C 1
ATOM 851 O O . LEU A 1 103 ? -4.963 5.015 3.964 1.00 97.75 103 LEU A O 1
ATOM 855 N N . 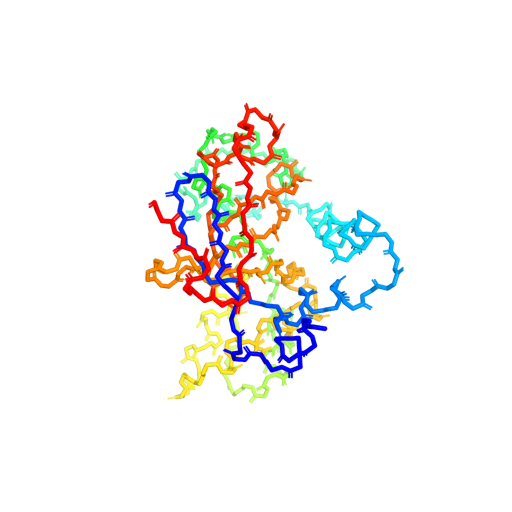TYR A 1 104 ? -3.443 5.864 2.535 1.00 97.56 104 TYR A N 1
ATOM 856 C CA . TYR A 1 104 ? -2.708 4.618 2.348 1.00 97.56 104 TYR A CA 1
ATOM 857 C C . TYR A 1 104 ? -2.157 4.073 3.663 1.00 97.56 104 TYR A C 1
ATOM 859 O O . TYR A 1 104 ? -2.258 2.870 3.901 1.00 97.56 104 TYR A O 1
ATOM 867 N N . GLU A 1 105 ? -1.588 4.931 4.510 1.00 96.56 105 GLU A N 1
ATOM 868 C CA . GLU A 1 105 ? -0.993 4.566 5.799 1.00 96.56 105 GLU A CA 1
ATOM 869 C C . GLU A 1 105 ? -2.024 4.157 6.854 1.00 96.56 105 GLU A C 1
ATOM 871 O O . GLU A 1 105 ? -1.821 3.172 7.570 1.00 96.56 105 GLU A O 1
ATOM 876 N N . LEU A 1 106 ? -3.104 4.930 6.975 1.00 97.06 106 LEU A N 1
ATOM 877 C CA . LEU A 1 106 ? -4.055 4.821 8.076 1.00 97.06 106 LEU A CA 1
ATOM 878 C C . LEU A 1 106 ? -5.071 3.701 7.865 1.00 97.06 106 LEU A C 1
ATOM 880 O O . LEU A 1 106 ? -5.375 2.981 8.814 1.00 97.06 106 LEU A O 1
ATOM 884 N N . LEU A 1 107 ? -5.588 3.532 6.648 1.00 97.12 107 LEU A N 1
ATOM 885 C CA . LEU A 1 107 ? -6.704 2.624 6.405 1.00 97.12 107 LEU A CA 1
ATOM 886 C C . LEU A 1 107 ? -6.292 1.142 6.497 1.00 97.12 107 LEU A C 1
ATOM 888 O O . LEU A 1 107 ? -5.204 0.764 6.037 1.00 97.12 107 LEU A O 1
ATOM 892 N N . PRO A 1 108 ? -7.165 0.270 7.033 1.00 96.94 108 PRO A N 1
ATOM 893 C CA . PRO A 1 108 ? -8.511 0.545 7.551 1.00 96.94 108 PRO A CA 1
ATOM 894 C C . PRO A 1 108 ? -8.497 1.017 9.016 1.00 96.94 108 PRO A C 1
ATOM 896 O O . PRO A 1 108 ? -7.472 0.946 9.702 1.00 96.94 108 PRO A O 1
ATOM 899 N N . LEU A 1 109 ? -9.655 1.459 9.515 1.00 96.62 109 LEU A N 1
ATOM 900 C CA . LEU A 1 109 ? -9.892 1.536 10.954 1.00 96.62 109 LEU A CA 1
ATOM 901 C C . LEU A 1 109 ? -10.112 0.114 11.496 1.00 96.62 109 LEU A C 1
ATOM 903 O O . LEU A 1 109 ? -10.867 -0.668 10.924 1.00 96.62 109 LEU A O 1
ATOM 907 N N . ILE A 1 110 ? -9.420 -0.243 12.576 1.00 96.81 110 ILE A N 1
ATOM 908 C CA . ILE A 1 110 ? -9.430 -1.596 13.140 1.00 96.81 110 ILE A CA 1
ATOM 909 C C . ILE A 1 110 ? -10.187 -1.570 14.463 1.00 96.81 110 ILE A C 1
ATOM 911 O O . ILE A 1 110 ? -9.888 -0.756 15.339 1.00 96.81 110 ILE A O 1
ATOM 915 N N . SER A 1 111 ? -11.156 -2.473 14.618 1.00 95.75 111 SER A N 1
ATOM 916 C CA . SER A 1 111 ? -11.935 -2.599 15.853 1.00 95.75 111 SER A CA 1
ATOM 917 C C . SER A 1 111 ? -11.093 -3.155 17.015 1.00 95.75 111 SER A C 1
ATOM 919 O O . SER A 1 111 ? -10.143 -3.910 16.779 1.00 95.75 111 SER A O 1
ATOM 921 N N . PRO A 1 112 ? -11.460 -2.862 18.278 1.00 95.62 112 PRO A N 1
ATOM 922 C CA . PRO A 1 112 ? -10.803 -3.447 19.450 1.00 95.62 112 PRO A CA 1
ATOM 923 C C . PRO A 1 112 ? -10.723 -4.978 19.397 1.00 95.62 112 PRO A C 1
ATOM 925 O O . PRO A 1 112 ? -9.660 -5.541 19.631 1.00 95.62 112 PRO A O 1
ATOM 928 N N . THR A 1 113 ? -11.800 -5.655 18.983 1.00 95.75 113 THR A N 1
ATOM 929 C CA . THR A 1 113 ? -11.844 -7.122 18.869 1.00 95.75 113 THR A CA 1
ATOM 930 C C . THR A 1 113 ? -10.825 -7.657 17.861 1.00 95.75 113 THR A C 1
ATOM 932 O O . THR A 1 113 ? -10.086 -8.592 18.159 1.00 95.75 113 THR A O 1
ATOM 935 N N . GLN A 1 114 ? -10.721 -7.037 16.680 1.00 96.38 114 GLN A N 1
ATOM 936 C CA . GLN A 1 114 ? -9.713 -7.418 15.683 1.00 96.38 114 GLN A CA 1
ATOM 937 C C . GLN A 1 114 ? -8.285 -7.186 16.199 1.00 96.38 114 GLN A C 1
ATOM 939 O O . GLN A 1 114 ? -7.390 -7.995 15.947 1.00 96.38 114 GLN A O 1
ATOM 944 N N . ALA A 1 115 ? -8.066 -6.093 16.935 1.00 95.62 115 ALA A N 1
ATOM 945 C CA . ALA A 1 115 ? -6.778 -5.807 17.550 1.00 95.62 115 ALA A CA 1
ATOM 946 C C . ALA A 1 115 ? -6.431 -6.824 18.656 1.00 95.62 115 ALA A C 1
ATOM 948 O O . ALA A 1 115 ? -5.299 -7.297 18.711 1.00 95.62 115 ALA A O 1
ATOM 949 N N . GLU A 1 116 ? -7.390 -7.222 19.494 1.00 94.12 116 GLU A N 1
ATOM 950 C CA . GLU A 1 116 ? -7.215 -8.263 20.516 1.00 94.12 116 GLU A CA 1
ATOM 951 C C . GLU A 1 116 ? -6.825 -9.614 19.914 1.00 94.12 116 GLU A C 1
ATOM 953 O O . GLU A 1 116 ? -5.912 -10.278 20.414 1.00 94.12 116 GLU A O 1
ATOM 958 N N . GLU A 1 117 ? -7.477 -10.019 18.824 1.00 94.50 117 GLU A N 1
ATOM 959 C CA . GLU A 1 117 ? -7.113 -11.233 18.093 1.00 94.50 117 GLU A CA 1
ATOM 960 C C . GLU A 1 117 ? -5.684 -11.162 17.549 1.00 94.50 117 GLU A C 1
ATOM 962 O O . GLU A 1 117 ? -4.929 -12.128 17.661 1.00 94.50 117 GLU A O 1
ATOM 967 N N . LEU A 1 118 ? -5.284 -10.012 16.999 1.00 93.94 118 LEU A N 1
ATOM 968 C CA . LEU A 1 118 ? -3.925 -9.805 16.506 1.00 93.94 118 LEU A CA 1
ATOM 969 C C . LEU A 1 118 ? -2.889 -9.902 17.638 1.00 93.94 118 LEU A C 1
ATOM 971 O O . LEU A 1 118 ? -1.870 -10.574 17.484 1.00 93.94 118 LEU A O 1
ATOM 975 N N . PHE A 1 119 ? -3.159 -9.291 18.794 1.00 92.62 119 PHE A N 1
ATOM 976 C CA . PHE A 1 119 ? -2.287 -9.377 19.971 1.00 92.62 119 PHE A CA 1
ATOM 977 C C . PHE A 1 119 ? -2.166 -10.812 20.492 1.00 92.62 119 PHE A C 1
ATOM 979 O O . PHE A 1 119 ? -1.070 -11.247 20.856 1.00 92.62 119 PHE A O 1
ATOM 986 N N . ARG A 1 120 ? -3.274 -11.562 20.498 1.00 91.94 120 ARG A N 1
ATOM 987 C CA . ARG A 1 120 ? -3.304 -12.972 20.903 1.00 91.94 120 ARG A CA 1
ATOM 988 C C . ARG A 1 120 ? -2.435 -13.838 19.996 1.00 91.94 120 ARG A C 1
ATOM 990 O O . ARG A 1 120 ? -1.633 -14.620 20.506 1.00 91.94 120 ARG A O 1
ATOM 997 N N . ASP A 1 121 ? -2.552 -13.668 18.683 1.00 92.31 121 ASP A N 1
ATOM 998 C CA . ASP A 1 121 ? -1.793 -14.450 17.701 1.00 92.31 121 ASP A CA 1
ATOM 999 C C . ASP A 1 121 ? -0.294 -14.127 17.745 1.00 92.31 121 ASP A C 1
ATOM 1001 O O . ASP A 1 121 ? 0.545 -15.022 17.632 1.00 92.31 121 ASP A O 1
ATOM 1005 N N . LEU A 1 122 ? 0.048 -12.868 18.034 1.00 90.12 122 LEU A N 1
ATOM 1006 C CA . LEU A 1 122 ? 1.419 -12.424 18.303 1.00 90.12 122 LEU A CA 1
ATOM 1007 C C . LEU A 1 122 ? 1.936 -12.826 19.696 1.00 90.12 122 LEU A C 1
ATOM 1009 O O . LEU A 1 122 ? 3.091 -12.553 20.032 1.00 90.12 122 LEU A O 1
ATOM 1013 N N . LYS A 1 123 ? 1.101 -13.479 20.519 1.00 89.31 123 LYS A N 1
ATOM 1014 C CA . LYS A 1 123 ? 1.400 -13.886 21.904 1.00 89.31 123 LYS A CA 1
ATOM 1015 C C . LYS A 1 123 ? 1.878 -12.716 22.770 1.00 89.31 123 LYS A C 1
ATOM 1017 O O . LYS A 1 123 ? 2.731 -12.874 23.650 1.00 89.31 123 LYS A O 1
ATOM 1022 N N . LEU A 1 124 ? 1.323 -11.531 22.526 1.00 85.56 124 LEU A N 1
ATOM 1023 C CA . LEU A 1 124 ? 1.629 -10.328 23.283 1.00 85.56 124 LEU A CA 1
ATOM 1024 C C . LEU A 1 124 ? 0.923 -10.355 24.635 1.00 85.56 124 LEU A C 1
ATOM 1026 O O . LEU A 1 124 ? -0.267 -10.632 24.733 1.00 85.56 124 LEU A O 1
ATOM 1030 N N . LYS A 1 125 ? 1.666 -10.023 25.696 1.00 77.06 125 LYS A N 1
ATOM 1031 C CA . LYS A 1 125 ? 1.120 -9.871 27.058 1.00 77.06 125 LYS A CA 1
ATOM 1032 C C . LYS A 1 125 ? 0.453 -8.510 27.295 1.00 77.06 125 LYS A C 1
ATOM 1034 O O . LYS A 1 125 ? -0.063 -8.269 28.381 1.00 77.06 125 LYS A O 1
ATOM 1039 N N . ALA A 1 126 ? 0.556 -7.603 26.327 1.00 74.25 126 ALA A N 1
ATOM 1040 C CA . ALA A 1 126 ? 0.037 -6.248 26.418 1.00 74.25 126 ALA A CA 1
ATOM 1041 C C . ALA A 1 126 ? -1.479 -6.203 26.188 1.00 74.25 126 ALA A C 1
ATOM 1043 O O . ALA A 1 126 ? -2.053 -7.101 25.573 1.00 74.25 126 ALA A O 1
ATOM 1044 N N . ILE A 1 127 ? -2.109 -5.139 26.684 1.00 78.69 127 ILE A N 1
ATOM 1045 C CA . ILE A 1 127 ? -3.537 -4.888 26.493 1.00 78.69 127 ILE A CA 1
ATOM 1046 C C . ILE A 1 127 ? -3.713 -4.248 25.114 1.00 78.69 127 ILE A C 1
ATOM 1048 O O . ILE A 1 127 ? -3.113 -3.211 24.831 1.00 78.69 127 ILE A O 1
ATOM 1052 N N . ALA A 1 128 ? -4.517 -4.885 24.265 1.00 81.81 128 ALA A N 1
ATOM 1053 C CA . ALA A 1 128 ? -4.914 -4.342 22.973 1.00 81.81 128 ALA A CA 1
ATOM 1054 C C . ALA A 1 128 ? -5.653 -2.996 23.144 1.00 81.81 128 ALA A C 1
ATOM 1056 O O . ALA A 1 128 ? -6.200 -2.716 24.215 1.00 81.81 128 ALA A O 1
ATOM 1057 N N . PRO A 1 129 ? -5.682 -2.131 22.117 1.00 85.00 129 PRO A N 1
ATOM 1058 C CA . PRO A 1 129 ? -6.388 -0.863 22.214 1.00 85.00 129 PRO A CA 1
ATOM 1059 C C . PRO A 1 129 ? -7.879 -1.085 22.494 1.00 85.00 129 PRO A C 1
ATOM 1061 O O . PRO A 1 129 ? -8.553 -1.853 21.817 1.00 85.00 129 PRO A O 1
ATOM 1064 N N . TYR A 1 130 ? -8.401 -0.351 23.475 1.00 87.56 130 TYR A N 1
ATOM 1065 C CA . TYR A 1 130 ? -9.813 -0.395 23.873 1.00 87.56 130 TYR A CA 1
ATOM 1066 C C . TYR A 1 130 ? -10.722 0.462 22.972 1.00 87.56 130 TYR A C 1
ATOM 1068 O O . TYR A 1 130 ? -11.939 0.477 23.145 1.00 87.56 130 TYR A O 1
ATOM 1076 N N . LYS A 1 131 ? -10.134 1.202 22.021 1.00 92.06 131 LYS A N 1
ATOM 1077 C CA . LYS A 1 131 ? -10.830 2.024 21.024 1.00 92.06 131 LYS A CA 1
ATOM 1078 C C . LYS A 1 131 ? -10.417 1.610 19.613 1.00 92.06 131 LYS A C 1
ATOM 1080 O O . LYS A 1 131 ? -9.283 1.149 19.441 1.00 92.06 131 LYS A O 1
ATOM 1085 N N . PRO A 1 132 ? -11.283 1.831 18.609 1.00 93.62 132 PRO A N 1
ATOM 1086 C CA . PRO A 1 132 ? -10.898 1.688 17.214 1.00 93.62 132 PRO A CA 1
ATOM 1087 C C . PRO A 1 132 ? -9.604 2.447 16.912 1.00 93.62 132 PRO A C 1
ATOM 1089 O O . PRO A 1 132 ? -9.395 3.554 17.408 1.00 93.62 132 PRO A O 1
ATOM 1092 N N . THR A 1 133 ? -8.712 1.823 16.152 1.00 95.19 133 THR A N 1
ATOM 1093 C CA . THR A 1 133 ? -7.359 2.329 15.902 1.00 95.19 133 THR A CA 1
ATOM 1094 C C . THR A 1 133 ? -6.984 2.096 14.447 1.00 95.19 133 THR A C 1
ATOM 1096 O O . THR A 1 133 ? -7.231 1.024 13.903 1.00 95.19 133 THR A O 1
ATOM 1099 N N . PHE A 1 134 ? -6.376 3.090 13.802 1.00 96.81 134 PHE A N 1
ATOM 1100 C CA . PHE A 1 134 ? -5.917 2.954 12.422 1.00 96.81 134 PHE A CA 1
ATOM 1101 C C . PHE A 1 134 ? -4.767 1.956 12.292 1.00 96.81 134 PHE A C 1
ATOM 1103 O O . PHE A 1 134 ? -3.953 1.794 13.206 1.00 96.81 134 PHE A O 1
ATOM 1110 N N . ARG A 1 135 ? -4.662 1.326 11.119 1.00 95.44 135 ARG A N 1
ATOM 1111 C CA . ARG A 1 135 ? -3.651 0.313 10.788 1.00 95.44 135 ARG A CA 1
ATOM 1112 C C . ARG A 1 135 ? -2.246 0.698 11.239 1.00 95.44 135 ARG A C 1
ATOM 1114 O O . ARG A 1 135 ? -1.576 -0.084 11.915 1.00 95.44 135 ARG A O 1
ATOM 1121 N N . ARG A 1 136 ? -1.797 1.900 10.865 1.00 94.56 136 ARG A N 1
ATOM 1122 C CA . ARG A 1 136 ? -0.453 2.390 11.196 1.00 94.56 136 ARG A CA 1
ATOM 1123 C C . ARG A 1 136 ? -0.233 2.489 12.704 1.00 94.56 136 ARG A C 1
ATOM 1125 O O . ARG A 1 136 ? 0.793 2.027 13.197 1.00 94.56 136 ARG A O 1
ATOM 1132 N N . HIS A 1 137 ? -1.202 3.045 13.422 1.00 95.00 137 HIS A N 1
ATOM 1133 C CA . HIS A 1 137 ? -1.133 3.219 14.872 1.00 95.00 137 HIS A CA 1
ATOM 1134 C C . HIS A 1 137 ? -1.118 1.876 15.598 1.00 95.00 137 HIS A C 1
ATOM 1136 O O . HIS A 1 137 ? -0.332 1.691 16.522 1.00 95.00 137 HIS A O 1
ATOM 1142 N N . LEU A 1 138 ? -1.927 0.913 15.144 1.00 94.44 138 LEU A N 1
ATOM 1143 C CA . LEU A 1 138 ? -1.933 -0.439 15.702 1.00 94.44 138 LEU A CA 1
ATOM 1144 C C . LEU A 1 138 ? -0.583 -1.130 15.498 1.00 94.44 138 LEU A C 1
ATOM 1146 O O . LEU A 1 138 ? -0.051 -1.735 16.427 1.00 94.44 138 LEU A O 1
ATOM 1150 N N . HIS A 1 139 ? -0.014 -1.014 14.299 1.00 93.69 139 HIS A N 1
ATOM 1151 C CA . HIS A 1 139 ? 1.306 -1.553 14.001 1.00 93.69 139 HIS A CA 1
ATOM 1152 C C . HIS A 1 139 ? 2.385 -0.941 14.912 1.00 93.69 139 HIS A C 1
ATOM 1154 O O . HIS A 1 139 ? 3.178 -1.670 15.507 1.00 93.69 139 HIS A O 1
ATOM 1160 N N . ASP A 1 140 ? 2.399 0.383 15.076 1.00 91.94 140 ASP A N 1
ATOM 1161 C CA . ASP A 1 140 ? 3.383 1.066 15.924 1.00 91.94 140 ASP A CA 1
ATOM 1162 C C . ASP A 1 140 ? 3.201 0.730 17.413 1.00 91.94 140 ASP A C 1
ATOM 1164 O O . ASP A 1 140 ? 4.187 0.502 18.119 1.00 91.94 140 ASP A O 1
ATOM 1168 N N . LEU A 1 141 ? 1.954 0.597 17.877 1.00 91.75 141 LEU A N 1
ATOM 1169 C CA . LEU A 1 141 ? 1.640 0.129 19.226 1.00 91.75 141 LEU A CA 1
ATOM 1170 C C . LEU A 1 141 ? 2.188 -1.282 19.466 1.00 91.75 141 LEU A C 1
ATOM 1172 O O . LEU A 1 141 ? 2.884 -1.510 20.454 1.00 91.75 141 LEU A O 1
ATOM 1176 N N . ILE A 1 142 ? 1.927 -2.216 18.549 1.00 91.12 142 ILE A N 1
ATOM 1177 C CA . ILE A 1 142 ? 2.442 -3.589 18.622 1.00 91.12 142 ILE A CA 1
ATOM 1178 C C . ILE A 1 142 ? 3.960 -3.576 18.769 1.00 91.12 142 ILE A C 1
ATOM 1180 O O . ILE A 1 142 ? 4.496 -4.196 19.686 1.00 91.12 142 ILE A O 1
ATOM 1184 N N . LEU A 1 143 ? 4.657 -2.821 17.920 1.00 89.19 143 LEU A N 1
ATOM 1185 C CA . LEU A 1 143 ? 6.114 -2.742 17.962 1.00 89.19 143 LEU A CA 1
ATOM 1186 C C . LEU A 1 143 ? 6.647 -2.107 19.242 1.00 89.19 143 LEU A C 1
ATOM 1188 O O . LEU A 1 143 ? 7.688 -2.540 19.731 1.00 89.19 143 LEU A O 1
ATOM 1192 N N . SER A 1 144 ? 5.930 -1.141 19.820 1.00 87.62 144 SER A N 1
ATOM 1193 C CA . SER A 1 144 ? 6.309 -0.535 21.101 1.00 87.62 144 SER A CA 1
ATOM 1194 C C . SER A 1 144 ? 6.342 -1.548 22.256 1.00 87.62 144 SER A C 1
ATOM 1196 O O . SER A 1 144 ? 7.074 -1.360 23.229 1.00 87.62 144 SER A O 1
ATOM 1198 N N . HIS A 1 145 ? 5.600 -2.657 22.143 1.00 84.00 145 HIS A N 1
ATOM 1199 C CA . HIS A 1 145 ? 5.579 -3.725 23.142 1.00 84.00 145 HIS A CA 1
ATOM 1200 C C . HIS A 1 145 ? 6.713 -4.744 22.989 1.00 84.00 145 HIS A C 1
ATOM 1202 O O . HIS A 1 145 ? 6.984 -5.504 23.925 1.00 84.00 145 HIS A O 1
ATOM 1208 N N . TYR A 1 146 ? 7.413 -4.755 21.855 1.00 79.69 146 TYR A N 1
ATOM 1209 C CA . TYR A 1 146 ? 8.576 -5.611 21.670 1.00 79.69 146 TYR A CA 1
ATOM 1210 C C . TYR A 1 146 ? 9.842 -4.915 22.170 1.00 79.69 146 TYR A C 1
ATOM 1212 O O . TYR A 1 146 ? 10.238 -3.855 21.696 1.00 79.69 146 TYR A O 1
ATOM 1220 N N . LYS A 1 147 ? 10.531 -5.561 23.119 1.00 66.62 147 LYS A N 1
ATOM 1221 C CA . LYS A 1 147 ? 11.784 -5.055 23.709 1.00 66.62 147 LYS A CA 1
ATOM 1222 C C . LYS A 1 147 ? 12.968 -5.048 22.733 1.00 66.62 147 LYS A C 1
ATOM 1224 O O . LYS A 1 147 ? 13.981 -4.419 23.020 1.00 66.62 147 LYS A O 1
ATOM 1229 N N . THR A 1 148 ? 12.865 -5.749 21.604 1.00 60.38 148 THR A N 1
ATOM 1230 C CA . THR A 1 148 ? 13.907 -5.818 20.573 1.00 60.38 148 THR A CA 1
ATOM 1231 C C . THR A 1 148 ? 13.300 -5.568 19.199 1.00 60.38 148 THR A C 1
ATOM 1233 O O . THR A 1 148 ? 12.491 -6.365 18.725 1.00 60.38 148 THR A O 1
ATOM 1236 N N . SER A 1 149 ? 13.719 -4.486 18.541 1.00 58.81 149 SER A N 1
ATOM 1237 C CA . SER A 1 149 ? 13.327 -4.152 17.169 1.00 58.81 149 SER A CA 1
ATOM 1238 C C . SER A 1 149 ? 14.140 -4.972 16.161 1.00 58.81 149 SER A C 1
ATOM 1240 O O . SER A 1 149 ? 15.034 -4.470 15.478 1.00 58.81 149 SER A O 1
ATOM 1242 N N . SER A 1 150 ? 13.864 -6.276 16.060 1.00 63.91 150 SER A N 1
ATOM 1243 C CA . SER A 1 150 ? 14.414 -7.041 14.940 1.00 63.91 150 SER A CA 1
ATOM 1244 C C . SER A 1 150 ? 13.726 -6.598 13.643 1.00 63.91 150 SER A C 1
ATOM 1246 O O . SER A 1 150 ? 12.529 -6.301 13.604 1.00 63.91 150 SER A O 1
ATOM 1248 N N . LYS A 1 151 ? 14.489 -6.535 12.546 1.00 62.97 151 LYS A N 1
ATOM 1249 C CA . LYS A 1 151 ? 13.952 -6.200 11.217 1.00 62.97 151 LYS A CA 1
ATOM 1250 C C . LYS A 1 151 ? 12.851 -7.170 10.769 1.00 62.97 151 LYS A C 1
ATOM 1252 O O . LYS A 1 151 ? 12.036 -6.748 9.945 1.00 62.97 151 LYS A O 1
ATOM 1257 N N . ASP A 1 152 ? 12.853 -8.390 11.299 1.00 75.25 152 ASP A N 1
ATOM 1258 C CA . ASP A 1 152 ? 11.912 -9.464 10.980 1.00 75.25 152 ASP A CA 1
ATOM 1259 C C . ASP A 1 152 ? 10.543 -9.237 11.616 1.00 75.25 152 ASP A C 1
ATOM 1261 O O . ASP A 1 152 ? 9.529 -9.509 10.982 1.00 75.25 152 ASP A O 1
ATOM 1265 N N . LEU A 1 153 ? 10.503 -8.631 12.804 1.00 84.06 153 LEU A N 1
ATOM 1266 C CA . LEU A 1 153 ? 9.260 -8.402 13.529 1.00 84.06 153 LEU A CA 1
ATOM 1267 C C . LEU A 1 153 ? 8.299 -7.470 12.778 1.00 84.06 153 LEU A C 1
ATOM 1269 O O . LEU A 1 153 ? 7.117 -7.764 12.656 1.00 84.06 153 LEU A O 1
ATOM 1273 N N . HIS A 1 154 ? 8.805 -6.365 12.225 1.00 88.62 154 HIS A N 1
ATOM 1274 C CA . HIS A 1 154 ? 7.995 -5.459 11.399 1.00 88.62 154 HIS A CA 1
ATOM 1275 C C . HIS A 1 154 ? 7.318 -6.201 10.235 1.00 88.62 154 HIS A C 1
ATOM 1277 O O . HIS A 1 154 ? 6.158 -5.961 9.912 1.00 88.62 154 HIS A O 1
ATOM 1283 N N . LEU A 1 155 ? 8.057 -7.113 9.595 1.00 88.44 155 LEU A N 1
ATOM 1284 C CA . LEU A 1 155 ? 7.555 -7.888 8.466 1.00 88.44 155 LEU A CA 1
ATOM 1285 C C . LEU A 1 155 ? 6.568 -8.973 8.917 1.00 88.44 155 LEU A C 1
ATOM 1287 O O . LEU A 1 155 ? 5.597 -9.235 8.213 1.00 88.44 155 LEU A O 1
ATOM 1291 N N . GLU A 1 156 ? 6.803 -9.596 10.069 1.00 90.50 156 GLU A N 1
ATOM 1292 C CA . GLU A 1 156 ? 5.897 -10.571 10.678 1.00 90.50 156 GLU A CA 1
ATOM 1293 C C . GLU A 1 156 ? 4.545 -9.940 11.025 1.00 90.50 156 GLU A C 1
ATOM 1295 O O . GLU A 1 156 ? 3.510 -10.451 10.599 1.00 90.50 156 GLU A O 1
ATOM 1300 N N . VAL A 1 157 ? 4.553 -8.783 11.696 1.00 92.69 157 VAL A N 1
ATOM 1301 C CA . VAL A 1 157 ? 3.331 -8.036 12.025 1.00 92.69 157 VAL A CA 1
ATOM 1302 C C . VAL A 1 157 ? 2.589 -7.645 10.748 1.00 92.69 157 VAL A C 1
ATOM 1304 O O . VAL A 1 157 ? 1.398 -7.923 10.630 1.00 92.69 157 VAL A O 1
ATOM 1307 N N . ALA A 1 158 ? 3.284 -7.081 9.753 1.00 92.50 158 ALA A N 1
ATOM 1308 C CA . ALA A 1 158 ? 2.667 -6.708 8.480 1.00 92.50 158 ALA A CA 1
ATOM 1309 C C . ALA A 1 158 ? 2.022 -7.907 7.757 1.00 92.50 158 ALA A C 1
ATOM 1311 O O . ALA A 1 158 ? 0.893 -7.801 7.279 1.00 92.50 158 ALA A O 1
ATOM 1312 N N . ARG A 1 159 ? 2.699 -9.064 7.719 1.00 92.75 159 ARG A N 1
ATOM 1313 C CA . ARG A 1 159 ? 2.161 -10.301 7.124 1.00 92.75 159 ARG A CA 1
ATOM 1314 C C . ARG A 1 159 ? 0.925 -10.804 7.858 1.00 92.75 159 ARG A C 1
ATOM 1316 O O . ARG A 1 159 ? -0.026 -11.234 7.215 1.00 92.75 159 ARG A O 1
ATOM 1323 N N . LEU A 1 160 ? 0.929 -10.757 9.186 1.00 95.12 160 LEU A N 1
ATOM 1324 C CA . LEU A 1 160 ? -0.210 -11.214 9.972 1.00 95.12 160 LEU A CA 1
ATOM 1325 C C . LEU A 1 160 ? -1.417 -10.279 9.812 1.00 95.12 160 LEU A C 1
ATOM 1327 O O . LEU A 1 160 ? -2.547 -10.746 9.677 1.00 95.12 1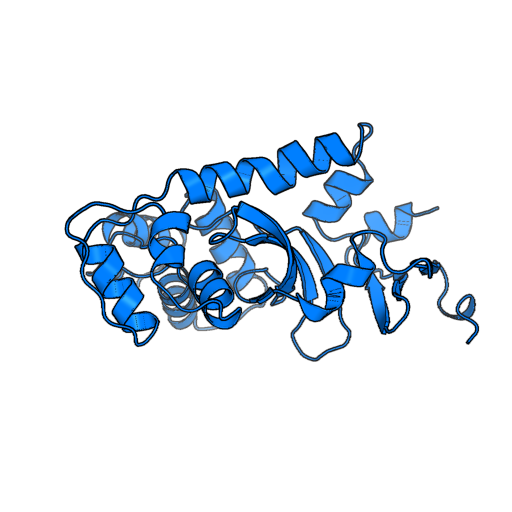60 LEU A O 1
ATOM 1331 N N . MET A 1 161 ? -1.183 -8.965 9.754 1.00 96.12 161 MET A N 1
ATOM 1332 C CA . MET A 1 161 ? -2.233 -7.990 9.446 1.00 96.12 161 MET A CA 1
ATOM 1333 C C . MET A 1 161 ? -2.828 -8.225 8.051 1.00 96.12 161 MET A C 1
ATOM 1335 O O . MET A 1 161 ? -4.049 -8.221 7.911 1.00 96.12 161 MET A O 1
ATOM 1339 N N . GLU A 1 162 ? -1.995 -8.488 7.040 1.00 95.12 162 GLU A N 1
ATOM 1340 C CA . GLU A 1 162 ? -2.430 -8.853 5.682 1.00 95.12 162 GLU A CA 1
ATOM 1341 C C . GLU A 1 162 ? -3.290 -10.132 5.692 1.00 95.12 162 GLU A C 1
ATOM 1343 O O . GLU A 1 162 ? -4.403 -10.137 5.168 1.00 95.12 162 GLU A O 1
ATOM 1348 N N . GLN A 1 163 ? -2.837 -11.195 6.368 1.00 95.62 163 GLN A N 1
ATOM 1349 C CA . GLN A 1 163 ? -3.574 -12.463 6.491 1.00 95.62 163 GLN A CA 1
ATOM 1350 C C . GLN A 1 163 ? -4.951 -12.296 7.144 1.00 95.62 163 GLN A C 1
ATOM 1352 O O . GLN A 1 163 ? -5.913 -12.954 6.746 1.00 95.62 163 GLN A O 1
ATOM 1357 N N . LYS A 1 164 ? -5.059 -11.397 8.126 1.00 96.19 164 LYS A N 1
ATOM 1358 C CA . LYS A 1 164 ? -6.316 -11.075 8.811 1.00 96.19 164 LYS A CA 1
ATOM 1359 C C . LYS A 1 164 ? -7.165 -10.026 8.090 1.00 96.19 164 LYS A C 1
ATOM 1361 O O . LYS A 1 164 ? -8.196 -9.631 8.626 1.00 96.19 164 LYS A O 1
ATOM 1366 N N . LYS A 1 165 ? -6.757 -9.565 6.901 1.00 96.00 165 LYS A N 1
ATOM 1367 C CA . LYS A 1 165 ? -7.415 -8.469 6.165 1.00 96.00 165 LYS A CA 1
ATOM 1368 C C . LYS A 1 165 ? -7.512 -7.172 6.985 1.00 96.00 165 LYS A C 1
ATOM 1370 O O . LYS A 1 165 ? -8.436 -6.387 6.814 1.00 96.00 165 LYS A O 1
ATOM 1375 N N . LEU A 1 166 ? -6.544 -6.942 7.871 1.00 96.62 166 LEU A N 1
ATOM 1376 C CA . LEU A 1 166 ? -6.358 -5.694 8.626 1.00 96.62 166 LEU A CA 1
ATOM 1377 C C . LEU A 1 166 ? -5.359 -4.752 7.938 1.00 96.62 166 LEU A C 1
ATOM 1379 O O . LEU A 1 166 ? -5.094 -3.652 8.415 1.00 96.62 166 LEU A O 1
ATOM 1383 N N . ALA A 1 167 ? -4.779 -5.196 6.827 1.00 96.62 167 ALA A N 1
ATOM 1384 C CA . ALA A 1 167 ? -3.926 -4.423 5.945 1.00 96.62 167 ALA A CA 1
ATOM 1385 C C . ALA A 1 167 ? -4.205 -4.835 4.491 1.00 96.62 167 ALA A C 1
ATOM 1387 O O . ALA A 1 167 ? -4.536 -6.003 4.253 1.00 96.62 167 ALA A O 1
ATOM 1388 N N . PRO A 1 168 ? -4.053 -3.914 3.523 1.00 95.56 168 PRO A N 1
ATOM 1389 C CA . PRO A 1 168 ? -4.076 -4.277 2.114 1.00 95.56 168 PRO A CA 1
ATOM 1390 C C . PRO A 1 168 ? -2.913 -5.232 1.797 1.00 95.56 168 PRO A C 1
ATOM 1392 O O . PRO A 1 168 ? -1.892 -5.212 2.495 1.00 95.56 168 PRO A O 1
ATOM 1395 N N . PRO A 1 169 ? -3.013 -6.026 0.717 1.00 94.88 169 PRO A N 1
ATOM 1396 C CA . PRO A 1 169 ? -1.890 -6.828 0.250 1.00 94.88 169 PRO A CA 1
ATOM 1397 C C . PRO A 1 169 ? -0.618 -5.990 0.039 1.00 94.88 169 PRO A C 1
ATOM 1399 O O . PRO A 1 169 ? -0.667 -4.903 -0.549 1.00 94.88 169 PRO A O 1
ATOM 1402 N N . ARG A 1 170 ? 0.537 -6.488 0.502 1.00 92.88 170 ARG A N 1
ATOM 1403 C CA . ARG A 1 170 ? 1.807 -5.723 0.522 1.00 92.88 170 ARG A CA 1
ATOM 1404 C C . ARG A 1 170 ? 2.236 -5.290 -0.872 1.00 92.88 170 ARG A C 1
ATOM 1406 O O . ARG A 1 170 ? 2.289 -6.156 -1.737 1.00 92.88 170 ARG A O 1
ATOM 1413 N N . PRO A 1 171 ? 2.603 -4.026 -1.123 1.00 95.56 171 PRO A N 1
ATOM 1414 C CA . PRO A 1 171 ? 2.868 -3.511 -2.468 1.00 95.56 171 PRO A CA 1
ATOM 1415 C C . PRO A 1 171 ? 4.000 -4.253 -3.198 1.00 95.56 171 PRO A C 1
ATOM 1417 O O . PRO A 1 171 ? 4.835 -4.918 -2.580 1.00 95.56 171 PRO A O 1
ATOM 1420 N N . LEU A 1 172 ? 4.043 -4.130 -4.528 1.00 96.06 172 LEU A N 1
ATOM 1421 C CA . LEU A 1 172 ? 5.121 -4.690 -5.341 1.00 96.06 172 LEU A CA 1
ATOM 1422 C C . LEU A 1 172 ? 6.372 -3.820 -5.204 1.00 96.06 172 LEU A C 1
ATOM 1424 O O . LEU A 1 172 ? 6.610 -2.935 -6.022 1.00 96.06 172 LEU A O 1
ATOM 1428 N N . ILE A 1 173 ? 7.166 -4.083 -4.167 1.00 95.44 173 ILE A N 1
ATOM 1429 C CA . ILE A 1 173 ? 8.485 -3.473 -3.981 1.00 95.44 173 ILE A CA 1
ATOM 1430 C C . ILE A 1 173 ? 9.445 -4.085 -5.003 1.00 95.44 173 ILE A C 1
ATOM 1432 O O . ILE A 1 173 ? 9.734 -5.283 -4.935 1.00 95.44 173 ILE A O 1
ATOM 1436 N N . PHE A 1 174 ? 9.950 -3.272 -5.932 1.00 94.75 174 PHE A N 1
ATOM 1437 C CA . PHE A 1 174 ? 10.815 -3.759 -7.009 1.00 94.75 174 PHE A CA 1
ATOM 1438 C C . PHE A 1 174 ? 12.235 -3.200 -6.965 1.00 94.75 174 PHE A C 1
ATOM 1440 O O . PHE A 1 174 ? 13.140 -3.850 -7.482 1.00 94.75 174 PHE A O 1
ATOM 1447 N N . ALA A 1 175 ? 12.466 -2.048 -6.333 1.00 94.50 175 ALA A N 1
ATOM 1448 C CA . ALA A 1 175 ? 13.785 -1.422 -6.316 1.00 94.50 175 ALA A CA 1
ATOM 1449 C C . ALA A 1 175 ? 14.106 -0.692 -5.003 1.00 94.50 175 ALA A C 1
ATOM 1451 O O . ALA A 1 175 ? 13.217 -0.164 -4.342 1.00 94.50 175 ALA A O 1
ATOM 1452 N N . ASP A 1 176 ? 15.388 -0.644 -4.641 1.00 93.31 176 ASP A N 1
ATOM 1453 C CA . ASP A 1 176 ? 15.936 0.314 -3.672 1.00 93.31 176 ASP A CA 1
ATOM 1454 C C . ASP A 1 176 ? 16.291 1.594 -4.432 1.00 93.31 176 ASP A C 1
ATOM 1456 O O . ASP A 1 176 ? 17.028 1.534 -5.420 1.00 93.31 176 ASP A O 1
ATOM 1460 N N . THR A 1 177 ? 15.750 2.735 -4.001 1.00 88.06 177 THR A N 1
ATOM 1461 C CA . THR A 1 177 ? 15.906 4.009 -4.716 1.00 88.06 177 THR A CA 1
ATOM 1462 C C . THR A 1 177 ? 17.305 4.608 -4.577 1.00 88.06 177 THR A C 1
ATOM 1464 O O . THR A 1 177 ? 17.595 5.610 -5.228 1.00 88.06 177 THR A O 1
ATOM 1467 N N . ASN A 1 178 ? 18.158 4.049 -3.712 1.00 86.44 178 ASN A N 1
ATOM 1468 C CA . ASN A 1 178 ? 19.385 4.657 -3.191 1.00 86.44 178 ASN A CA 1
ATOM 1469 C C . ASN A 1 178 ? 19.144 5.943 -2.368 1.00 86.44 178 ASN A C 1
ATOM 1471 O O . ASN A 1 178 ? 20.094 6.532 -1.848 1.00 86.44 178 ASN A O 1
ATOM 1475 N N . TRP A 1 179 ? 17.891 6.385 -2.200 1.00 88.00 179 TRP A N 1
ATOM 1476 C CA . TRP A 1 179 ? 17.529 7.413 -1.230 1.00 88.00 179 TRP A CA 1
ATOM 1477 C C . TRP A 1 179 ? 17.337 6.766 0.134 1.00 88.00 179 TRP A C 1
ATOM 1479 O O . TRP A 1 179 ? 16.706 5.717 0.270 1.00 88.00 179 TRP A O 1
ATOM 1489 N N . SER A 1 180 ? 17.859 7.414 1.175 1.00 84.25 180 SER A N 1
ATOM 1490 C CA . SER A 1 180 ? 17.802 6.864 2.527 1.00 84.25 180 SER A CA 1
ATOM 1491 C C . SER A 1 180 ? 16.365 6.503 2.916 1.00 84.25 180 SER A C 1
ATOM 1493 O O . SER A 1 180 ? 15.497 7.373 2.967 1.00 84.25 180 SER A O 1
ATOM 1495 N N . LYS A 1 181 ? 16.155 5.217 3.232 1.00 86.44 181 LYS A N 1
ATOM 1496 C CA . LYS A 1 181 ? 14.905 4.614 3.733 1.00 86.44 181 LYS A CA 1
ATOM 1497 C C . LYS A 1 181 ? 13.781 4.403 2.709 1.00 86.44 181 LYS A C 1
ATOM 1499 O O . LYS A 1 181 ? 12.719 3.946 3.131 1.00 86.44 181 LYS A O 1
ATOM 1504 N N . PHE A 1 182 ? 13.994 4.666 1.420 1.00 93.69 182 PHE A N 1
ATOM 1505 C CA . PHE A 1 182 ? 12.940 4.531 0.412 1.00 93.69 182 PHE A CA 1
ATOM 1506 C C . PHE A 1 182 ? 13.187 3.402 -0.584 1.00 93.69 182 PHE A C 1
ATOM 1508 O O . PHE A 1 182 ? 14.311 3.113 -0.979 1.00 93.69 182 PHE A O 1
ATOM 1515 N N . TYR A 1 183 ? 12.087 2.801 -1.017 1.00 96.06 183 TYR A N 1
ATOM 1516 C CA . TYR A 1 183 ? 12.023 1.772 -2.042 1.00 96.06 183 TYR A CA 1
ATOM 1517 C C . TYR A 1 183 ? 10.996 2.179 -3.094 1.00 96.06 183 TYR A C 1
ATOM 1519 O O . TYR A 1 183 ? 9.994 2.807 -2.753 1.00 96.06 183 TYR A O 1
ATOM 1527 N N . PHE A 1 184 ? 11.228 1.822 -4.355 1.00 96.69 184 PHE A N 1
ATOM 1528 C CA . PHE A 1 184 ? 10.211 1.955 -5.389 1.00 96.69 184 PHE A CA 1
ATOM 1529 C C . PHE A 1 184 ? 9.243 0.782 -5.325 1.00 96.69 184 PHE A C 1
ATOM 1531 O O . PHE A 1 184 ? 9.651 -0.388 -5.276 1.00 96.69 184 PHE A O 1
ATOM 1538 N N . SER A 1 185 ? 7.962 1.125 -5.377 1.00 96.94 185 SER A N 1
ATOM 1539 C CA . SER A 1 185 ? 6.864 0.190 -5.222 1.00 96.94 185 SER A CA 1
ATOM 1540 C C . SER A 1 185 ? 5.723 0.519 -6.166 1.00 96.94 185 SER A C 1
ATOM 1542 O O . SER A 1 185 ? 5.359 1.682 -6.305 1.00 96.94 185 SER A O 1
ATOM 1544 N N . PHE A 1 186 ? 5.108 -0.506 -6.750 1.00 96.56 186 PHE A N 1
ATOM 1545 C CA . PHE A 1 186 ? 3.803 -0.365 -7.393 1.00 96.56 186 PHE A CA 1
ATOM 1546 C C . PHE A 1 186 ? 2.696 -0.789 -6.433 1.00 96.56 186 PHE A C 1
ATOM 1548 O O . PHE A 1 186 ? 2.757 -1.871 -5.833 1.00 96.56 186 PHE A O 1
ATOM 1555 N N . LEU A 1 187 ? 1.684 0.061 -6.281 1.00 96.31 187 LEU A N 1
ATOM 1556 C CA . LEU A 1 187 ? 0.541 -0.197 -5.410 1.00 96.31 187 LEU A CA 1
ATOM 1557 C C . LEU A 1 187 ? -0.722 0.484 -5.922 1.00 96.31 187 LEU A C 1
ATOM 1559 O O . LEU A 1 187 ? -0.646 1.402 -6.731 1.00 96.31 187 LEU A O 1
ATOM 1563 N N . VAL A 1 188 ? -1.878 0.005 -5.464 1.00 97.50 188 VAL A N 1
ATOM 1564 C CA . VAL A 1 188 ? -3.160 0.643 -5.772 1.00 97.50 188 VAL A CA 1
ATOM 1565 C C . VAL A 1 188 ? -3.374 1.780 -4.786 1.00 97.50 188 VAL A C 1
ATOM 1567 O O . VAL A 1 188 ? -3.406 1.536 -3.578 1.00 97.50 188 VAL A O 1
ATOM 1570 N N . ASN A 1 189 ? -3.502 3.004 -5.286 1.00 97.19 189 ASN A N 1
ATOM 1571 C CA . ASN A 1 189 ? -3.791 4.158 -4.449 1.00 97.19 189 ASN A CA 1
ATOM 1572 C C . ASN A 1 189 ? -5.240 4.052 -3.934 1.00 97.19 189 ASN A C 1
ATOM 1574 O O . ASN A 1 189 ? -6.162 3.933 -4.743 1.00 97.19 189 ASN A O 1
ATOM 1578 N N . PRO A 1 190 ? -5.475 4.085 -2.608 1.00 96.56 190 PRO A N 1
ATOM 1579 C CA . PRO A 1 190 ? -6.817 3.935 -2.044 1.00 96.56 190 PRO A CA 1
ATOM 1580 C C . PRO A 1 190 ? -7.798 5.026 -2.487 1.00 96.56 190 PRO A C 1
ATOM 1582 O O . PRO A 1 190 ? -9.002 4.797 -2.485 1.00 96.56 190 PRO A O 1
ATOM 1585 N N . ALA A 1 191 ? -7.295 6.208 -2.846 1.00 94.81 191 ALA A N 1
ATOM 1586 C CA . ALA A 1 191 ? -8.107 7.334 -3.282 1.00 94.81 191 ALA A CA 1
ATOM 1587 C C . ALA A 1 191 ? -8.613 7.173 -4.722 1.00 94.81 191 ALA A C 1
ATOM 1589 O O . ALA A 1 191 ? -9.794 7.391 -4.992 1.00 94.81 191 ALA A O 1
ATOM 1590 N N . THR A 1 192 ? -7.718 6.806 -5.640 1.00 94.75 192 THR A N 1
ATOM 1591 C CA . THR A 1 192 ? -7.984 6.764 -7.089 1.00 94.75 192 THR A CA 1
ATOM 1592 C C . THR A 1 192 ? -8.371 5.371 -7.577 1.00 94.75 192 THR A C 1
ATOM 1594 O O . THR A 1 192 ? -8.983 5.227 -8.630 1.00 94.75 192 THR A O 1
ATOM 1597 N N . ASN A 1 193 ? -8.041 4.333 -6.805 1.00 95.31 193 ASN A N 1
ATOM 1598 C CA . ASN A 1 193 ? -8.159 2.930 -7.193 1.00 95.31 193 ASN A CA 1
ATOM 1599 C C . ASN A 1 193 ? -7.290 2.552 -8.413 1.00 95.31 193 ASN A C 1
ATOM 1601 O O . ASN A 1 193 ? -7.530 1.543 -9.094 1.00 95.31 193 ASN A O 1
ATOM 1605 N N . GLU A 1 194 ? -6.265 3.356 -8.693 1.00 95.12 194 GLU A N 1
ATOM 1606 C CA . GLU A 1 194 ? -5.331 3.177 -9.802 1.00 95.12 194 GLU A CA 1
ATOM 1607 C C . GLU A 1 194 ? -4.006 2.580 -9.329 1.00 95.12 194 GLU A C 1
ATOM 1609 O O . GLU A 1 194 ? -3.585 2.778 -8.189 1.00 95.12 194 GLU A O 1
ATOM 1614 N N . LEU A 1 195 ? -3.357 1.813 -10.211 1.00 95.69 195 LEU A N 1
ATOM 1615 C CA . LEU A 1 195 ? -2.002 1.324 -9.979 1.00 95.69 195 LEU A CA 1
ATOM 1616 C C . LEU A 1 195 ? -1.018 2.466 -10.226 1.00 95.69 195 LEU A C 1
ATOM 1618 O O . LEU A 1 195 ? -0.910 2.959 -11.345 1.00 95.69 195 LEU A O 1
ATOM 1622 N N . GLU A 1 196 ? -0.257 2.828 -9.204 1.00 96.12 196 GLU A N 1
ATOM 1623 C CA . GLU A 1 196 ? 0.646 3.972 -9.235 1.00 96.12 196 GLU A CA 1
ATOM 1624 C C . GLU A 1 196 ? 2.058 3.581 -8.778 1.00 96.12 196 GLU A C 1
ATOM 1626 O O . GLU A 1 196 ? 2.250 2.626 -8.014 1.00 96.12 196 GLU A O 1
ATOM 1631 N N . LEU A 1 197 ? 3.056 4.355 -9.216 1.00 96.38 197 LEU A N 1
ATOM 1632 C CA . LEU A 1 197 ? 4.420 4.285 -8.691 1.00 96.38 197 LEU A CA 1
ATOM 1633 C C . LEU A 1 197 ? 4.535 5.117 -7.414 1.00 96.38 197 LEU A C 1
ATOM 1635 O O . LEU A 1 197 ? 4.226 6.308 -7.391 1.00 96.38 197 LEU A O 1
ATOM 1639 N N . TRP A 1 198 ? 5.006 4.479 -6.352 1.00 97.56 198 TRP A N 1
ATOM 1640 C CA . TRP A 1 198 ? 5.155 5.060 -5.027 1.00 97.56 198 TRP A CA 1
ATOM 1641 C C . TRP A 1 198 ? 6.579 4.860 -4.514 1.00 97.56 198 TRP A C 1
ATOM 1643 O O . TRP A 1 198 ? 7.241 3.863 -4.816 1.00 97.56 198 TRP A O 1
ATOM 1653 N N . ARG A 1 199 ? 7.024 5.785 -3.660 1.00 96.44 199 ARG A N 1
ATOM 1654 C CA . ARG A 1 199 ? 8.155 5.550 -2.759 1.00 96.44 199 ARG A CA 1
ATOM 1655 C C . ARG A 1 199 ? 7.615 5.045 -1.430 1.00 96.44 199 ARG A C 1
ATOM 1657 O O . ARG A 1 199 ? 6.771 5.703 -0.829 1.00 96.44 199 ARG A O 1
ATOM 1664 N N . THR A 1 200 ? 8.088 3.902 -0.956 1.00 97.00 200 THR A N 1
ATOM 1665 C CA . THR A 1 200 ? 7.622 3.298 0.300 1.00 97.00 200 THR A CA 1
ATOM 1666 C C . THR A 1 200 ? 8.776 2.978 1.235 1.00 97.00 200 THR A C 1
ATOM 1668 O O . THR A 1 200 ? 9.940 2.998 0.834 1.00 97.00 200 THR A O 1
ATOM 1671 N N . ASP A 1 201 ? 8.464 2.640 2.485 1.00 94.19 201 ASP A N 1
ATOM 1672 C CA . ASP A 1 201 ? 9.429 1.954 3.342 1.00 94.19 201 ASP A CA 1
ATOM 1673 C C . ASP A 1 201 ? 9.695 0.511 2.856 1.00 94.19 201 ASP A C 1
ATOM 1675 O O . ASP A 1 201 ? 9.079 0.012 1.907 1.00 94.19 201 ASP A O 1
ATOM 1679 N N . LYS A 1 202 ? 10.629 -0.181 3.522 1.00 91.00 202 LYS A N 1
ATOM 1680 C CA . LYS A 1 202 ? 11.093 -1.527 3.129 1.00 91.00 202 LYS A CA 1
ATOM 1681 C C . LYS A 1 202 ? 10.001 -2.611 3.152 1.00 91.00 202 LYS A C 1
ATOM 1683 O O . LYS A 1 202 ? 10.241 -3.705 2.648 1.00 91.00 202 LYS A O 1
ATOM 1688 N N . ILE A 1 203 ? 8.892 -2.376 3.861 1.00 91.62 203 ILE A N 1
ATOM 1689 C CA . ILE A 1 203 ? 7.788 -3.339 4.010 1.00 91.62 203 ILE A CA 1
ATOM 1690 C C . ILE A 1 203 ? 6.514 -2.874 3.302 1.00 91.62 203 ILE A C 1
ATOM 1692 O O . ILE A 1 203 ? 5.545 -3.629 3.251 1.00 91.62 203 ILE A O 1
ATOM 1696 N N . GLY A 1 204 ? 6.519 -1.662 2.745 1.00 93.88 204 GLY A N 1
ATOM 1697 C CA . GLY A 1 204 ? 5.364 -1.070 2.099 1.00 93.88 204 GLY A CA 1
ATOM 1698 C C . GLY A 1 204 ? 4.305 -0.565 3.073 1.00 93.88 204 GLY A C 1
ATOM 1699 O O . GLY A 1 204 ? 3.154 -0.457 2.683 1.00 93.88 204 GLY A O 1
ATOM 1700 N N . LEU A 1 205 ? 4.626 -0.294 4.337 1.00 92.94 205 LEU A N 1
ATOM 1701 C CA . LEU A 1 205 ? 3.634 0.151 5.319 1.00 92.94 205 LEU A CA 1
ATOM 1702 C C . LEU A 1 205 ? 3.313 1.642 5.182 1.00 92.94 205 LEU A C 1
ATOM 1704 O O . LEU A 1 205 ? 2.163 2.041 5.378 1.00 92.94 205 LEU A O 1
ATOM 1708 N N . THR A 1 206 ? 4.332 2.439 4.866 1.00 94.62 206 THR A N 1
ATOM 1709 C CA . THR A 1 206 ? 4.234 3.879 4.606 1.00 94.62 206 THR A CA 1
ATOM 1710 C C . THR A 1 206 ? 4.737 4.195 3.212 1.00 94.62 206 THR A C 1
ATOM 1712 O O . THR A 1 206 ? 5.546 3.448 2.652 1.00 94.62 206 THR A O 1
ATOM 1715 N N . GLY A 1 207 ? 4.274 5.306 2.647 1.00 95.38 207 GLY A N 1
ATOM 1716 C CA . GLY A 1 207 ? 4.736 5.725 1.337 1.00 95.38 207 GLY A CA 1
ATOM 1717 C C . GLY A 1 207 ? 4.086 6.990 0.822 1.00 95.38 207 GLY A C 1
ATOM 1718 O O . GLY A 1 207 ? 3.215 7.573 1.455 1.00 95.38 207 GLY A O 1
ATOM 1719 N N . SER A 1 208 ? 4.543 7.437 -0.338 1.00 96.38 208 SER A N 1
ATOM 1720 C CA . SER A 1 208 ? 3.952 8.566 -1.048 1.00 96.38 208 SER A CA 1
ATOM 1721 C C . SER A 1 208 ? 3.954 8.302 -2.551 1.00 96.38 208 SER A C 1
ATOM 1723 O O . SER A 1 208 ? 4.925 7.711 -3.042 1.00 96.38 208 SER A O 1
ATOM 1725 N N . PRO A 1 209 ? 2.922 8.758 -3.278 1.00 96.69 209 PRO A N 1
ATOM 1726 C CA . PRO A 1 209 ? 2.891 8.659 -4.730 1.00 96.69 209 PRO A CA 1
ATOM 1727 C C . PRO A 1 209 ? 4.021 9.488 -5.346 1.00 96.69 209 PRO A C 1
ATOM 1729 O O . PRO A 1 209 ? 4.400 10.536 -4.818 1.00 96.69 209 PRO A O 1
ATOM 1732 N N . MET A 1 210 ? 4.543 9.015 -6.473 1.00 94.75 210 MET A N 1
ATOM 1733 C CA . MET A 1 210 ? 5.568 9.693 -7.267 1.00 94.75 210 MET A CA 1
ATOM 1734 C C . MET A 1 210 ? 4.957 10.257 -8.547 1.00 94.75 210 MET A C 1
ATOM 1736 O O . MET A 1 210 ? 5.318 9.860 -9.655 1.00 94.75 210 MET A O 1
ATOM 1740 N N . ARG A 1 211 ? 3.991 11.169 -8.393 1.00 91.56 211 ARG A N 1
ATOM 1741 C CA . ARG A 1 211 ? 3.244 11.751 -9.523 1.00 91.56 211 ARG A CA 1
ATOM 1742 C C . ARG A 1 211 ? 4.160 12.462 -10.514 1.00 91.56 211 ARG A C 1
ATOM 1744 O O . ARG A 1 211 ? 3.946 12.441 -11.720 1.00 91.56 211 ARG A O 1
ATOM 1751 N N . GLU A 1 212 ? 5.248 13.037 -10.015 1.00 91.25 212 GLU A N 1
ATOM 1752 C CA . GLU A 1 212 ? 6.269 13.667 -10.836 1.00 91.25 212 GLU A CA 1
ATOM 1753 C C . GLU A 1 212 ? 7.007 12.678 -11.749 1.00 91.25 212 GLU A C 1
ATOM 1755 O O . GLU A 1 212 ? 7.657 13.122 -12.684 1.00 91.25 212 GLU A O 1
ATOM 1760 N N . TRP A 1 213 ? 6.868 11.361 -11.555 1.00 92.38 213 TRP A N 1
ATOM 1761 C CA . TRP A 1 213 ? 7.421 10.317 -12.428 1.00 92.38 213 TRP A CA 1
ATOM 1762 C C . TRP A 1 213 ? 6.398 9.685 -13.383 1.00 92.38 213 TRP A C 1
ATOM 1764 O O . TRP A 1 213 ? 6.787 8.854 -14.200 1.00 92.38 213 TRP A O 1
ATOM 1774 N N . GLU A 1 214 ? 5.118 10.071 -13.343 1.00 90.44 214 GLU A N 1
ATOM 1775 C CA . GLU A 1 214 ? 4.067 9.466 -14.188 1.00 90.44 214 GLU A CA 1
ATOM 1776 C C . GLU A 1 214 ? 4.397 9.513 -15.682 1.00 90.44 214 GLU A C 1
ATOM 1778 O O . GLU A 1 214 ? 4.196 8.541 -16.406 1.00 90.44 214 GLU A O 1
ATOM 1783 N N . HIS A 1 215 ? 4.987 10.619 -16.133 1.00 89.88 215 HIS A N 1
ATOM 1784 C CA . HIS A 1 215 ? 5.384 10.814 -17.525 1.00 89.88 215 HIS A CA 1
ATOM 1785 C C . HIS A 1 215 ? 6.448 9.811 -18.024 1.00 89.88 215 HIS A C 1
ATOM 1787 O O . HIS A 1 215 ? 6.585 9.613 -19.231 1.00 89.88 215 HIS A O 1
ATOM 1793 N N . PHE A 1 216 ? 7.178 9.143 -17.119 1.00 88.81 216 PHE A N 1
ATOM 1794 C CA . PHE A 1 216 ? 8.100 8.048 -17.453 1.00 88.81 216 PHE A CA 1
ATOM 1795 C C . PHE A 1 216 ? 7.411 6.683 -17.589 1.00 88.81 216 PHE A C 1
ATOM 1797 O O . PHE A 1 216 ? 8.056 5.725 -18.018 1.00 88.81 216 PHE A O 1
ATOM 1804 N N . LEU A 1 217 ? 6.141 6.575 -17.189 1.00 87.06 217 LEU A N 1
ATOM 1805 C CA . LEU A 1 217 ? 5.384 5.321 -17.116 1.00 87.06 217 LEU A CA 1
ATOM 1806 C C . LEU A 1 217 ? 4.248 5.251 -18.140 1.00 87.06 217 LEU A C 1
ATOM 1808 O O . LEU A 1 217 ? 3.853 4.159 -18.535 1.00 87.06 217 LEU A O 1
ATOM 1812 N N . ASP A 1 218 ? 3.738 6.396 -18.592 1.00 87.12 218 ASP A N 1
ATOM 1813 C CA . ASP A 1 218 ? 2.628 6.481 -19.552 1.00 87.12 218 ASP A CA 1
ATOM 1814 C C . ASP A 1 218 ? 3.065 6.603 -21.022 1.00 87.12 218 ASP A C 1
ATOM 1816 O O . ASP A 1 218 ? 2.238 6.781 -21.917 1.00 87.12 218 ASP A O 1
ATOM 1820 N N . GLY A 1 219 ? 4.370 6.499 -21.284 1.00 84.12 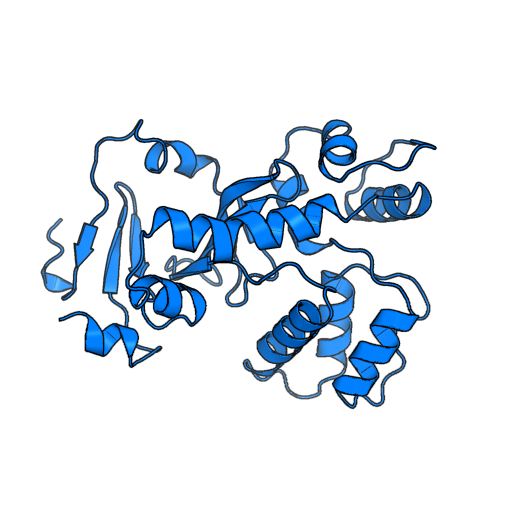219 GLY A N 1
ATOM 1821 C CA . GLY A 1 219 ? 4.939 6.545 -22.630 1.00 84.12 219 GLY A CA 1
ATOM 1822 C C . GLY A 1 219 ? 5.083 7.950 -23.223 1.00 84.12 219 GLY A C 1
ATOM 1823 O O . GLY A 1 219 ? 5.457 8.062 -24.393 1.00 84.12 219 GLY A O 1
ATOM 1824 N N . ARG A 1 220 ? 4.829 9.025 -22.454 1.00 89.75 220 ARG A N 1
ATOM 1825 C CA . ARG A 1 220 ? 5.145 10.401 -22.885 1.00 89.75 220 ARG A CA 1
ATOM 1826 C C . ARG A 1 220 ? 6.647 10.598 -23.097 1.00 89.75 220 ARG A C 1
ATOM 1828 O O . ARG A 1 220 ? 7.042 11.269 -24.050 1.00 89.75 220 ARG A O 1
ATOM 1835 N N . VAL A 1 221 ? 7.470 10.004 -22.236 1.00 89.44 221 VAL A N 1
ATOM 1836 C CA . VAL A 1 221 ? 8.932 9.961 -22.372 1.00 89.44 221 VAL A CA 1
ATOM 1837 C C . VAL A 1 221 ? 9.332 8.719 -23.167 1.00 89.44 221 VAL A C 1
ATOM 1839 O O . VAL A 1 221 ? 8.868 7.618 -22.874 1.00 89.44 221 VAL A O 1
ATOM 1842 N N . LYS A 1 222 ? 10.174 8.893 -24.194 1.00 87.81 222 LYS A N 1
ATOM 1843 C CA . LYS A 1 222 ? 10.586 7.805 -25.105 1.00 87.81 222 LYS A CA 1
ATOM 1844 C C . LYS A 1 222 ? 11.910 7.165 -24.702 1.00 87.81 222 LYS A C 1
ATOM 1846 O O . LYS A 1 222 ? 12.262 6.103 -25.214 1.00 87.81 222 LYS A O 1
ATOM 1851 N N . GLU A 1 223 ? 12.651 7.828 -23.828 1.00 88.56 223 GLU A N 1
ATOM 1852 C CA . GLU A 1 223 ? 13.912 7.378 -23.279 1.00 88.56 223 GLU A CA 1
ATOM 1853 C C . GLU A 1 223 ? 13.692 6.047 -22.546 1.00 88.56 223 GLU A C 1
ATOM 1855 O O . GLU A 1 223 ? 12.844 5.958 -21.650 1.00 88.56 223 GLU A O 1
ATOM 1860 N N . PRO A 1 224 ? 14.412 4.986 -22.944 1.00 85.94 224 PRO A N 1
ATOM 1861 C CA . PRO A 1 224 ? 14.150 3.657 -22.433 1.00 85.94 224 PRO A CA 1
ATOM 1862 C C . PRO A 1 224 ? 14.636 3.519 -20.993 1.00 85.94 224 PRO A C 1
ATOM 1864 O O . PRO A 1 224 ? 15.640 4.102 -20.582 1.00 85.94 224 PRO A O 1
ATOM 1867 N N . TRP A 1 225 ? 13.954 2.656 -20.250 1.00 90.69 225 TRP A N 1
ATOM 1868 C CA . TRP A 1 225 ? 14.485 2.125 -19.005 1.00 90.69 225 TRP A CA 1
ATOM 1869 C C . TRP A 1 225 ? 15.507 1.028 -19.326 1.00 90.69 225 TRP A C 1
ATOM 1871 O O . TRP A 1 225 ? 15.322 0.254 -20.269 1.00 90.69 225 TRP A O 1
ATOM 1881 N N . GLY A 1 226 ? 16.584 0.957 -18.547 1.00 91.31 226 GLY A N 1
ATOM 1882 C CA . GLY A 1 226 ? 17.665 -0.012 -18.727 1.00 91.31 226 GLY A CA 1
ATOM 1883 C C . GLY A 1 226 ? 17.773 -0.980 -17.554 1.00 91.31 226 GLY A C 1
ATOM 1884 O O . GLY A 1 226 ? 17.534 -0.602 -16.409 1.00 91.31 226 GLY A O 1
ATOM 1885 N N . ILE A 1 227 ? 18.160 -2.229 -17.824 1.00 91.44 227 ILE A N 1
ATOM 1886 C CA . ILE A 1 227 ? 18.545 -3.208 -16.798 1.00 91.44 227 ILE A CA 1
ATOM 1887 C C . ILE A 1 227 ? 19.915 -3.765 -17.172 1.00 91.44 227 ILE A C 1
ATOM 1889 O O . ILE A 1 227 ? 20.098 -4.295 -18.267 1.00 91.44 227 ILE A O 1
ATOM 1893 N N . TYR A 1 228 ? 20.856 -3.680 -16.237 1.00 90.19 228 TYR A N 1
ATOM 1894 C CA . TYR A 1 228 ? 22.233 -4.123 -16.400 1.00 90.19 228 TYR A CA 1
ATOM 1895 C C . TYR A 1 228 ? 22.534 -5.240 -15.405 1.00 90.19 228 TYR A C 1
ATOM 1897 O O . TYR A 1 228 ? 22.348 -5.101 -14.188 1.00 90.19 228 TYR A O 1
ATOM 1905 N N . LEU A 1 229 ? 23.019 -6.367 -15.927 1.00 86.69 229 LEU A N 1
ATOM 1906 C CA . LEU A 1 229 ? 23.408 -7.514 -15.107 1.00 86.69 229 LEU A CA 1
ATOM 1907 C C . LEU A 1 229 ? 24.757 -7.270 -14.439 1.00 86.69 229 LEU A C 1
ATOM 1909 O O . LEU A 1 229 ? 25.045 -7.850 -13.389 1.00 86.69 229 LEU A O 1
ATOM 1913 N N . ARG A 1 230 ? 25.591 -6.431 -15.058 1.00 84.44 230 ARG A N 1
ATOM 1914 C CA . ARG A 1 230 ? 26.909 -6.073 -14.553 1.00 84.44 230 ARG A CA 1
ATOM 1915 C C . ARG A 1 230 ? 27.005 -4.550 -14.489 1.00 84.44 230 ARG A C 1
ATOM 1917 O O . ARG A 1 230 ? 26.852 -3.906 -15.519 1.00 84.44 230 ARG A O 1
ATOM 1924 N N . PRO A 1 231 ? 27.298 -3.950 -13.320 1.00 79.56 231 PRO A N 1
ATOM 1925 C CA . PRO A 1 231 ? 27.299 -2.492 -13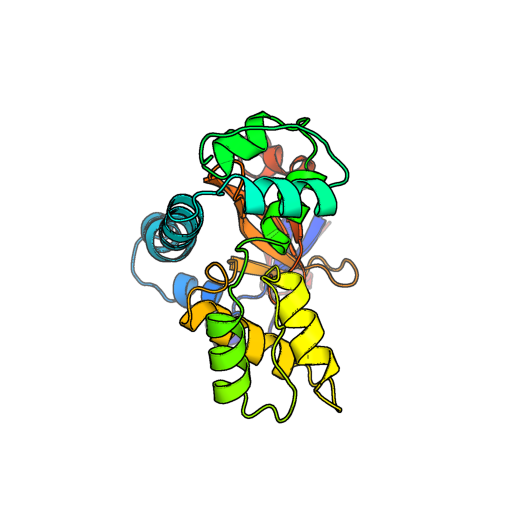.178 1.00 79.56 231 PRO A CA 1
ATOM 1926 C C . PRO A 1 231 ? 28.202 -1.745 -14.168 1.00 79.56 231 PRO A C 1
ATOM 1928 O O . PRO A 1 231 ? 27.896 -0.620 -14.527 1.00 79.56 231 PRO A O 1
ATOM 1931 N N . TYR A 1 232 ? 29.287 -2.365 -14.641 1.00 82.88 232 TYR A N 1
ATOM 1932 C CA . TYR A 1 232 ? 30.189 -1.756 -15.623 1.00 82.88 232 TYR A CA 1
ATOM 1933 C C . TYR A 1 232 ? 29.608 -1.665 -17.045 1.00 82.88 232 TYR A C 1
ATOM 1935 O O . TYR A 1 232 ? 30.204 -1.014 -17.895 1.00 82.88 232 TYR A O 1
ATOM 1943 N N . GLU A 1 233 ? 28.487 -2.338 -17.331 1.00 85.12 233 GLU A N 1
ATOM 1944 C CA . GLU A 1 233 ? 27.761 -2.206 -18.605 1.00 85.12 233 GLU A CA 1
ATOM 1945 C C . GLU A 1 233 ? 27.056 -0.844 -18.708 1.00 85.12 233 GLU A C 1
ATOM 1947 O O . GLU A 1 233 ? 26.665 -0.428 -19.796 1.00 85.12 233 GLU A O 1
ATOM 1952 N N . TYR A 1 234 ? 26.906 -0.143 -17.583 1.00 81.75 234 TYR A N 1
ATOM 1953 C CA . TYR A 1 234 ? 26.402 1.216 -17.549 1.00 81.75 234 TYR A CA 1
ATOM 1954 C C . TYR A 1 234 ? 27.512 2.198 -17.936 1.00 81.75 234 TYR A C 1
ATOM 1956 O O . TYR A 1 234 ? 28.412 2.491 -17.147 1.00 81.75 234 TYR A O 1
ATOM 1964 N N . THR A 1 235 ? 27.440 2.701 -19.167 1.00 76.19 23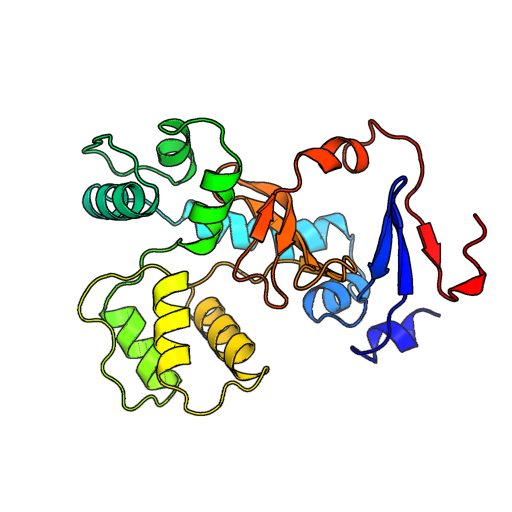5 THR A N 1
ATOM 1965 C CA . THR A 1 235 ? 28.310 3.760 -19.688 1.00 76.19 235 THR A CA 1
ATOM 1966 C C . THR A 1 235 ? 27.497 5.043 -19.831 1.00 76.19 235 THR A C 1
ATOM 1968 O O . THR A 1 235 ? 26.529 5.058 -20.592 1.00 76.19 235 THR A O 1
ATOM 1971 N N . THR A 1 236 ? 27.866 6.081 -19.079 1.00 63.97 236 THR A N 1
ATOM 1972 C CA . THR A 1 236 ? 27.286 7.435 -19.157 1.00 63.97 236 THR A CA 1
ATOM 1973 C C . THR A 1 236 ? 27.757 8.191 -20.384 1.00 63.97 236 THR A C 1
ATOM 1975 O O . THR A 1 236 ? 28.977 8.103 -20.656 1.00 63.97 236 THR A O 1
#